Protein AF-A0A6J8EUT2-F1 (afdb_monomer_lite)

Sequence (342 aa):
MTTYFLLIVLISASALIVEDVFPPRLEECYSGQTDKNTTPYDVQTSCLESFLAEMYKNTSSTGLGKDAFDWLDSFGRKLHFRLRRQTRYRLRVRKEIRTLSETEFENFIDAVKALKSDTSVSPNKYDSFALMHQRGAGKSAHDGPNFVSWHRYFCVLFEEALREYNSRVTLPYWDSRADYLMDNQEDSILFTEIFSGNPKGVVYTGPFAYWSTPIQPSTLLRRELGIKGSLINPERLKAVFRKRYHWEILRPTAPDSDHANLESHHDNVHRWVGGNRGHMASIIFSPMDPVFWLHHCFVDYLWEKFRERQNKLGINSETDYPSTTILEHMPNRLMDNLRPQK

Structure (mmCIF, N/CA/C/O backbone):
data_AF-A0A6J8EUT2-F1
#
_entry.id   AF-A0A6J8EUT2-F1
#
loop_
_atom_site.group_PDB
_atom_site.id
_atom_site.type_symbol
_atom_site.label_atom_id
_atom_site.label_alt_id
_atom_site.label_comp_id
_atom_site.label_asym_id
_atom_site.label_entity_id
_atom_site.label_seq_id
_atom_site.pdbx_PDB_ins_code
_atom_site.Cartn_x
_atom_site.Cartn_y
_atom_site.Cartn_z
_atom_site.occupancy
_atom_site.B_iso_or_equiv
_atom_site.auth_seq_id
_atom_site.auth_comp_id
_atom_site.auth_asym_id
_atom_site.auth_atom_id
_atom_site.pdbx_PDB_model_num
ATOM 1 N N . MET A 1 1 ? 69.356 -20.000 22.022 1.00 35.75 1 MET A N 1
ATOM 2 C CA . MET A 1 1 ? 68.762 -18.652 21.910 1.00 35.75 1 MET A CA 1
ATOM 3 C C . MET A 1 1 ? 67.582 -18.758 20.969 1.00 35.75 1 MET A C 1
ATOM 5 O O . MET A 1 1 ? 67.788 -18.962 19.782 1.00 35.75 1 MET A O 1
ATOM 9 N N . THR A 1 2 ? 66.372 -18.715 21.513 1.00 31.48 2 THR A N 1
ATOM 10 C CA . THR A 1 2 ? 65.125 -18.800 20.748 1.00 31.48 2 THR A CA 1
ATOM 11 C C . THR A 1 2 ? 64.447 -17.449 20.900 1.00 31.48 2 THR A C 1
ATOM 13 O O . THR A 1 2 ? 63.961 -17.129 21.982 1.00 31.48 2 THR A O 1
ATOM 16 N N . THR A 1 3 ? 64.497 -16.627 19.856 1.00 33.84 3 THR A N 1
ATOM 17 C CA . THR A 1 3 ? 63.931 -15.275 19.864 1.00 33.84 3 THR A CA 1
ATOM 18 C C . THR A 1 3 ? 62.692 -15.272 18.978 1.00 33.84 3 THR A C 1
ATOM 20 O O . THR A 1 3 ? 62.772 -15.543 17.782 1.00 33.84 3 THR A O 1
ATOM 23 N N . TYR A 1 4 ? 61.540 -15.019 19.595 1.00 33.06 4 TYR A N 1
ATOM 24 C CA . TYR A 1 4 ? 60.240 -14.878 18.947 1.00 33.06 4 TYR A CA 1
ATOM 25 C C . TYR A 1 4 ? 60.205 -13.593 18.109 1.00 33.06 4 TYR A C 1
ATOM 27 O O . TYR A 1 4 ? 60.488 -12.520 18.636 1.00 33.06 4 TYR A O 1
ATOM 35 N N . PHE A 1 5 ? 59.797 -13.682 16.841 1.00 33.50 5 PHE A N 1
ATOM 36 C CA . PHE A 1 5 ? 59.344 -12.519 16.076 1.00 33.50 5 PHE A CA 1
ATOM 37 C C . PHE A 1 5 ? 57.815 -12.534 16.007 1.00 33.50 5 PHE A C 1
ATOM 39 O O . PHE A 1 5 ? 57.212 -13.393 15.364 1.00 33.50 5 PHE A O 1
ATOM 46 N N . LEU A 1 6 ? 57.199 -11.578 16.707 1.00 32.22 6 LEU A N 1
ATOM 47 C CA . LEU A 1 6 ? 55.796 -11.209 16.549 1.00 32.22 6 LEU A CA 1
ATOM 48 C C . LEU A 1 6 ? 55.585 -10.673 15.125 1.00 32.22 6 LEU A C 1
ATOM 50 O O . LEU A 1 6 ? 56.080 -9.601 14.780 1.00 32.22 6 LEU A O 1
ATOM 54 N N . LEU A 1 7 ? 54.809 -11.390 14.317 1.00 31.84 7 LEU A N 1
ATOM 55 C CA . LEU A 1 7 ? 54.208 -10.855 13.098 1.00 31.84 7 LEU A CA 1
ATOM 56 C C . LEU A 1 7 ? 52.969 -10.045 13.502 1.00 31.84 7 LEU A C 1
ATOM 58 O O . LEU A 1 7 ? 51.879 -10.586 13.679 1.00 31.84 7 LEU A O 1
ATOM 62 N N . ILE A 1 8 ? 53.151 -8.737 13.686 1.00 36.91 8 ILE A N 1
ATOM 63 C CA . ILE A 1 8 ? 52.042 -7.781 13.739 1.00 36.91 8 ILE A CA 1
ATOM 64 C C . ILE A 1 8 ? 51.540 -7.623 12.304 1.00 36.91 8 ILE A C 1
ATOM 66 O O . ILE A 1 8 ? 52.166 -6.962 11.478 1.00 36.91 8 ILE A O 1
ATOM 70 N N . VAL A 1 9 ? 50.409 -8.256 11.998 1.00 35.38 9 VAL A N 1
ATOM 71 C CA . VAL A 1 9 ? 49.640 -7.964 10.788 1.00 35.38 9 VAL A CA 1
ATOM 72 C C . VAL A 1 9 ? 48.993 -6.596 10.994 1.00 35.38 9 VAL A C 1
ATOM 74 O O . VAL A 1 9 ? 47.965 -6.474 11.657 1.00 35.38 9 VAL A O 1
ATOM 77 N N . LEU A 1 10 ? 49.611 -5.549 10.447 1.00 33.34 10 LEU A N 1
ATOM 78 C CA . LEU A 1 10 ? 48.937 -4.275 10.217 1.00 33.34 10 LEU A CA 1
ATOM 79 C C . LEU A 1 10 ? 47.908 -4.501 9.106 1.00 33.34 10 LEU A C 1
ATOM 81 O O . LEU A 1 10 ? 48.222 -4.419 7.922 1.00 33.34 10 LEU A O 1
ATOM 85 N N . ILE A 1 11 ? 46.673 -4.817 9.494 1.00 36.53 11 ILE A N 1
ATOM 86 C CA . ILE A 1 11 ? 45.524 -4.645 8.610 1.00 36.53 11 ILE A CA 1
ATOM 87 C C . ILE A 1 11 ? 45.361 -3.134 8.465 1.00 36.53 11 ILE A C 1
ATOM 89 O O . ILE A 1 11 ? 44.904 -2.458 9.387 1.00 36.53 11 ILE A O 1
ATOM 93 N N . SER A 1 12 ? 45.777 -2.593 7.325 1.00 36.28 12 SER A N 1
ATOM 94 C CA . SER A 1 12 ? 45.371 -1.265 6.894 1.00 36.28 12 SER A CA 1
ATOM 95 C C . SER A 1 12 ? 43.848 -1.269 6.760 1.00 36.28 12 SER A C 1
ATOM 97 O O . SER A 1 12 ? 43.286 -1.717 5.763 1.00 36.28 12 SER A O 1
ATOM 99 N N . ALA A 1 13 ? 43.160 -0.802 7.801 1.00 37.72 13 ALA A N 1
ATOM 100 C CA . ALA A 1 13 ? 41.764 -0.419 7.708 1.00 37.72 13 ALA A CA 1
ATOM 101 C C . ALA A 1 13 ? 41.701 0.854 6.857 1.00 37.72 13 ALA A C 1
ATOM 103 O O . ALA A 1 13 ? 41.698 1.971 7.368 1.00 37.72 13 ALA A O 1
ATOM 104 N N . SER A 1 14 ? 41.717 0.688 5.539 1.00 39.00 14 SER A N 1
ATOM 105 C CA . SER A 1 14 ? 41.354 1.757 4.621 1.00 39.00 14 SER A CA 1
ATOM 106 C C . SER A 1 14 ? 39.845 1.947 4.736 1.00 39.00 14 SER A C 1
ATOM 108 O O . SER A 1 14 ? 39.066 1.233 4.109 1.00 39.00 14 SER A O 1
ATOM 110 N N . ALA A 1 15 ? 39.423 2.872 5.598 1.00 35.31 15 ALA A N 1
ATOM 111 C CA . ALA A 1 15 ? 38.068 3.390 5.551 1.00 35.31 15 ALA A CA 1
ATOM 112 C C . ALA A 1 15 ? 37.901 4.105 4.204 1.00 35.31 15 ALA A C 1
ATOM 114 O O . ALA A 1 15 ? 38.640 5.039 3.895 1.00 35.31 15 ALA A O 1
ATOM 115 N N . LEU A 1 16 ? 36.954 3.643 3.390 1.00 34.16 16 LEU A N 1
ATOM 116 C CA . LEU A 1 16 ? 36.476 4.399 2.241 1.00 34.16 16 LEU A CA 1
ATOM 117 C C . LEU A 1 16 ? 35.689 5.587 2.813 1.00 34.16 16 LEU A C 1
ATOM 119 O O . LEU A 1 16 ? 34.519 5.452 3.164 1.00 34.16 16 LEU A O 1
ATOM 123 N N . ILE A 1 17 ? 36.368 6.717 3.011 1.00 36.09 17 ILE A N 1
ATOM 124 C CA . ILE A 1 17 ? 35.718 7.991 3.315 1.00 36.09 17 ILE A CA 1
ATOM 125 C C . ILE A 1 17 ? 35.170 8.486 1.981 1.00 36.09 17 ILE A C 1
ATOM 127 O O . ILE A 1 17 ? 35.914 8.988 1.143 1.00 36.09 17 ILE A O 1
ATOM 131 N N . VAL A 1 18 ? 33.883 8.255 1.750 1.00 35.41 18 VAL A N 1
ATOM 132 C CA . VAL A 1 18 ? 33.151 8.965 0.703 1.00 35.41 18 VAL A CA 1
ATOM 133 C C . VAL A 1 18 ? 32.792 10.319 1.306 1.00 35.41 18 VAL A C 1
ATOM 135 O O . VAL A 1 18 ? 32.214 10.356 2.392 1.00 35.41 18 VAL A O 1
ATOM 138 N N . GLU A 1 19 ? 33.178 11.418 0.654 1.00 34.94 19 GLU A N 1
ATOM 139 C CA . GLU A 1 19 ? 32.626 12.735 0.977 1.00 34.94 19 GLU A CA 1
ATOM 140 C C . GLU A 1 19 ? 31.121 12.666 0.732 1.00 34.94 19 GLU A C 1
ATOM 142 O O . GLU A 1 19 ? 30.666 12.588 -0.410 1.00 34.94 19 GLU A O 1
ATOM 147 N N . ASP A 1 20 ? 30.349 12.621 1.814 1.00 43.78 20 ASP A N 1
ATOM 148 C CA . ASP A 1 20 ? 28.914 12.809 1.713 1.00 43.78 20 ASP A CA 1
ATOM 149 C C . ASP A 1 20 ? 28.694 14.286 1.388 1.00 43.78 20 ASP A C 1
ATOM 151 O O . ASP A 1 20 ? 29.181 15.172 2.099 1.00 43.78 20 ASP A O 1
ATOM 155 N N . VAL A 1 21 ? 28.036 14.558 0.264 1.00 50.12 21 VAL A N 1
ATOM 156 C CA . VAL A 1 21 ? 27.807 15.933 -0.178 1.00 50.12 21 VAL A CA 1
ATOM 157 C C . VAL A 1 21 ? 26.867 16.571 0.833 1.00 50.12 21 VAL A C 1
ATOM 159 O O . VAL A 1 21 ? 25.714 16.149 0.974 1.00 50.12 21 VAL A O 1
ATOM 162 N N . PHE A 1 22 ? 27.367 17.576 1.556 1.00 47.59 22 PHE A N 1
ATOM 163 C CA . PHE A 1 22 ? 26.536 18.341 2.473 1.00 47.59 22 PHE A CA 1
ATOM 164 C C . PHE A 1 22 ? 25.312 18.854 1.708 1.00 47.59 22 PHE A C 1
ATOM 166 O O . PHE A 1 22 ? 25.450 19.340 0.585 1.00 47.59 22 PHE A O 1
ATOM 173 N N . PRO A 1 23 ? 24.097 18.759 2.278 1.00 64.44 23 PRO A N 1
ATOM 174 C CA . PRO A 1 23 ? 22.931 19.356 1.652 1.00 64.44 23 PRO A CA 1
ATOM 175 C C . PRO A 1 23 ? 23.250 20.818 1.300 1.00 64.44 23 PRO A C 1
ATOM 177 O O . PRO A 1 23 ? 23.726 21.529 2.187 1.00 64.44 23 PRO A O 1
ATOM 180 N N . PRO A 1 24 ? 22.979 21.295 0.069 1.00 69.38 24 PRO A N 1
ATOM 181 C CA . PRO A 1 24 ? 23.487 22.587 -0.408 1.00 69.38 24 PRO A CA 1
ATOM 182 C C . PRO A 1 24 ? 23.189 23.775 0.518 1.00 69.38 24 PRO A C 1
ATOM 184 O O . PRO A 1 24 ? 23.969 24.710 0.609 1.00 69.38 24 PRO A O 1
ATOM 187 N N . ARG A 1 25 ? 22.083 23.721 1.274 1.00 62.59 25 ARG A N 1
ATOM 188 C CA . ARG A 1 25 ? 21.734 24.731 2.289 1.00 62.59 25 ARG A CA 1
ATOM 189 C C . ARG A 1 25 ? 22.519 24.634 3.596 1.00 62.59 25 ARG A C 1
ATOM 191 O O . ARG A 1 25 ? 22.756 25.653 4.235 1.00 62.59 25 ARG A O 1
ATOM 198 N N . LEU A 1 26 ? 22.866 23.424 4.033 1.00 63.81 26 LEU A N 1
ATOM 199 C CA . LEU A 1 26 ? 23.771 23.239 5.169 1.00 63.81 26 LEU A CA 1
ATOM 200 C C . LEU A 1 26 ? 25.157 23.738 4.778 1.00 63.81 26 LEU A C 1
ATOM 202 O O . LEU A 1 26 ? 25.751 24.486 5.542 1.00 63.81 26 LEU A O 1
ATOM 206 N N . GLU A 1 27 ? 25.615 23.397 3.574 1.00 71.81 27 GLU A N 1
ATOM 207 C CA . GLU A 1 27 ? 26.861 23.910 3.007 1.00 71.81 27 GLU A CA 1
ATOM 208 C C . GLU A 1 27 ? 26.858 25.447 2.938 1.00 71.81 27 GLU A C 1
ATOM 210 O O . GLU A 1 27 ? 27.771 26.089 3.455 1.00 71.81 27 GLU A O 1
ATOM 215 N N . GLU A 1 28 ? 25.778 26.050 2.430 1.00 71.19 28 GLU A N 1
ATOM 216 C CA . GLU A 1 28 ? 25.591 27.505 2.397 1.00 71.19 28 GLU A CA 1
ATOM 217 C C . GLU A 1 28 ? 25.607 28.123 3.810 1.00 71.19 28 GLU A C 1
ATOM 219 O O . GLU A 1 28 ? 26.316 29.101 4.043 1.00 71.19 28 GLU A O 1
ATOM 224 N N . CYS A 1 29 ? 24.922 27.524 4.792 1.00 68.56 29 CYS A N 1
ATOM 225 C CA . CYS A 1 29 ? 24.920 27.998 6.183 1.00 68.56 29 CYS A CA 1
ATOM 226 C C . CYS A 1 29 ? 26.305 27.910 6.838 1.00 68.56 29 CYS A C 1
ATOM 228 O O . CYS A 1 29 ? 26.768 28.880 7.441 1.00 68.56 29 CYS A O 1
ATOM 230 N N . TYR A 1 30 ? 26.982 26.767 6.686 1.00 68.25 30 TYR A N 1
ATOM 231 C CA . TYR A 1 30 ? 28.335 26.561 7.199 1.00 68.25 30 TYR A CA 1
ATOM 232 C C . TYR A 1 30 ? 29.323 27.542 6.566 1.00 68.25 30 TYR A C 1
ATOM 234 O O . TYR A 1 30 ? 30.183 28.066 7.267 1.00 68.25 30 TYR A O 1
ATOM 242 N N . SER A 1 31 ? 29.167 27.840 5.273 1.00 68.38 31 SER A N 1
ATOM 243 C CA . SER A 1 31 ? 29.999 28.817 4.563 1.00 68.38 31 SER A CA 1
ATOM 244 C C . SER A 1 31 ? 29.695 30.275 4.943 1.00 68.38 31 SER A C 1
ATOM 246 O O . SER A 1 31 ? 30.578 31.127 4.879 1.00 68.38 31 SER A O 1
ATOM 248 N N . GLY A 1 32 ? 28.459 30.568 5.363 1.00 63.59 32 GLY A N 1
ATOM 249 C CA . GLY A 1 32 ? 27.994 31.918 5.683 1.00 63.59 32 GLY A CA 1
ATOM 250 C C . GLY A 1 32 ? 28.215 32.358 7.134 1.00 63.59 32 GLY A C 1
ATOM 251 O O . GLY A 1 32 ? 28.262 33.560 7.387 1.00 63.59 32 GLY A O 1
ATOM 252 N N . GLN A 1 33 ? 28.354 31.426 8.088 1.00 58.88 33 GLN A N 1
ATOM 253 C CA . GLN A 1 33 ? 28.487 31.739 9.525 1.00 58.88 33 GLN A CA 1
ATOM 254 C C . GLN A 1 33 ? 29.924 31.686 10.073 1.00 58.88 33 GLN A C 1
ATOM 256 O O . GLN A 1 33 ? 30.134 31.832 11.277 1.00 58.88 33 GLN A O 1
ATOM 261 N N . THR A 1 34 ? 30.939 31.524 9.222 1.00 55.81 34 THR A N 1
ATOM 262 C CA . THR A 1 34 ? 32.343 31.639 9.643 1.00 55.81 34 THR A CA 1
ATOM 263 C C . THR A 1 34 ? 32.770 33.106 9.760 1.00 55.81 34 THR A C 1
ATOM 265 O O . THR A 1 34 ? 33.448 33.636 8.880 1.00 55.81 34 THR A O 1
ATOM 268 N N . ASP A 1 35 ? 32.393 33.774 10.853 1.00 59.50 35 ASP A N 1
ATOM 269 C CA . ASP A 1 35 ? 33.051 35.007 11.306 1.00 59.50 35 ASP A CA 1
ATOM 270 C C . ASP A 1 35 ? 34.000 34.732 12.492 1.00 59.50 35 ASP A C 1
ATOM 272 O O . ASP A 1 35 ? 33.967 33.667 13.110 1.00 59.50 35 ASP A O 1
ATOM 276 N N . LYS A 1 36 ? 34.896 35.679 12.809 1.00 54.22 36 LYS A N 1
ATOM 277 C CA . LYS A 1 36 ? 35.956 35.497 13.824 1.00 54.22 36 LYS A CA 1
ATOM 278 C C . LYS A 1 36 ? 35.451 35.350 15.271 1.00 54.22 36 LYS A C 1
ATOM 280 O O . LYS A 1 36 ? 36.271 35.060 16.139 1.00 54.22 36 LYS A O 1
ATOM 285 N N . ASN A 1 37 ? 34.159 35.553 15.537 1.00 60.16 37 ASN A N 1
ATOM 286 C CA . ASN A 1 37 ? 33.579 35.538 16.881 1.00 60.16 37 ASN A CA 1
ATOM 287 C C . ASN A 1 37 ? 32.634 34.353 17.130 1.00 60.16 37 ASN A C 1
ATOM 289 O O . ASN A 1 37 ? 32.096 34.241 18.231 1.00 60.16 37 ASN A O 1
ATOM 293 N N . THR A 1 38 ? 32.453 33.464 16.154 1.00 60.94 38 THR A N 1
ATOM 294 C CA . THR A 1 38 ? 31.529 32.330 16.259 1.00 60.94 38 THR A CA 1
ATOM 295 C C . THR A 1 38 ? 32.322 31.035 16.444 1.00 60.94 38 THR A C 1
ATOM 297 O O . THR A 1 38 ? 33.210 30.725 15.648 1.00 60.94 38 THR A O 1
ATOM 300 N N . THR A 1 39 ? 32.067 30.272 17.514 1.00 66.38 39 THR A N 1
ATOM 301 C CA . THR A 1 39 ? 32.805 29.017 17.727 1.00 66.38 39 THR A CA 1
ATOM 302 C C . THR A 1 39 ? 32.285 27.917 16.794 1.00 66.38 39 THR A C 1
ATOM 304 O O . THR A 1 39 ? 31.116 27.942 16.405 1.00 66.38 39 THR A O 1
ATOM 307 N N . PRO A 1 40 ? 33.095 26.892 16.460 1.00 58.41 40 PRO A N 1
ATOM 308 C CA . PRO A 1 40 ? 32.620 25.743 15.684 1.00 58.41 40 PRO A CA 1
ATOM 309 C C . PRO A 1 40 ? 31.382 25.062 16.288 1.00 58.41 40 PRO A C 1
ATOM 311 O O . PRO A 1 40 ? 30.536 24.566 15.550 1.00 58.41 40 PRO A O 1
ATOM 314 N N . TYR A 1 41 ? 31.250 25.078 17.620 1.00 58.25 41 TYR A N 1
ATOM 315 C CA . TYR A 1 41 ? 30.075 24.560 18.320 1.00 58.25 41 TYR A CA 1
ATOM 316 C C . TYR A 1 41 ? 28.829 25.423 18.072 1.00 58.25 41 TYR A C 1
ATOM 318 O O . TYR A 1 41 ? 27.750 24.876 17.841 1.00 58.25 41 TYR A O 1
ATOM 326 N N . ASP A 1 42 ? 28.973 26.750 18.058 1.00 61.47 42 ASP A N 1
ATOM 327 C CA . ASP A 1 42 ? 27.870 27.684 17.802 1.00 61.47 42 ASP A CA 1
ATOM 328 C C . ASP A 1 42 ? 27.394 27.599 16.349 1.00 61.47 42 ASP A C 1
ATOM 330 O O . ASP A 1 42 ? 26.191 27.537 16.110 1.00 61.47 42 ASP A O 1
ATOM 334 N N . VAL A 1 43 ? 28.317 27.497 15.383 1.00 60.97 43 VAL A N 1
ATOM 335 C CA . VAL A 1 43 ? 27.980 27.285 13.962 1.00 60.97 43 VAL A CA 1
ATOM 336 C C . VAL A 1 43 ? 27.290 25.935 13.771 1.00 60.97 43 VAL A C 1
ATOM 338 O O . VAL A 1 43 ? 26.262 25.849 13.098 1.00 60.97 43 VAL A O 1
ATOM 341 N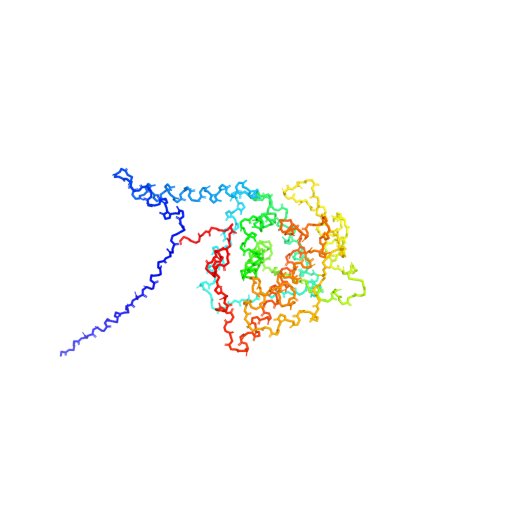 N . GLN A 1 44 ? 27.819 24.869 14.383 1.00 61.03 44 GLN A N 1
ATOM 342 C CA . GLN A 1 44 ? 27.233 23.535 14.277 1.00 61.03 44 GLN A CA 1
ATOM 343 C C . GLN A 1 44 ? 25.839 23.482 14.898 1.00 61.03 44 GLN A C 1
ATOM 345 O O . GLN A 1 44 ? 24.940 22.915 14.288 1.00 61.03 44 GLN A O 1
ATOM 350 N N . THR A 1 45 ? 25.646 24.099 16.061 1.00 58.78 45 THR A N 1
ATOM 351 C CA . THR A 1 45 ? 24.349 24.152 16.740 1.00 58.78 45 THR A CA 1
ATOM 352 C C . THR A 1 45 ? 23.372 25.027 15.956 1.00 58.78 45 THR A C 1
ATOM 354 O O . THR A 1 45 ? 22.316 24.546 15.583 1.00 58.78 45 THR A O 1
ATOM 357 N N . SER A 1 46 ? 23.747 26.249 15.573 1.00 63.41 46 SER A N 1
ATOM 358 C CA . SER A 1 46 ? 22.910 27.193 14.813 1.00 63.41 46 SER A CA 1
ATOM 359 C C . SER A 1 46 ? 22.484 26.656 13.441 1.00 63.41 46 SER A C 1
ATOM 361 O O . SER A 1 46 ? 21.291 26.658 13.122 1.00 63.41 46 SER A O 1
ATOM 363 N N . CYS A 1 47 ? 23.422 26.148 12.632 1.00 65.56 47 CYS A N 1
ATOM 364 C CA . CYS A 1 47 ? 23.116 25.642 11.292 1.00 65.56 47 CYS A CA 1
ATOM 365 C C . CYS A 1 47 ? 22.351 24.319 11.337 1.00 65.56 47 CYS A C 1
ATOM 367 O O . CYS A 1 47 ? 21.395 24.140 10.580 1.00 65.56 47 CYS A O 1
ATOM 369 N N . LEU A 1 48 ? 22.715 23.406 12.245 1.00 57.78 48 LEU A N 1
ATOM 370 C CA . LEU A 1 48 ? 22.011 22.136 12.384 1.00 57.78 48 LEU A CA 1
ATOM 371 C C . LEU A 1 48 ? 20.632 22.334 13.015 1.00 57.78 48 LEU A C 1
ATOM 373 O O . LEU A 1 48 ? 19.672 21.759 12.521 1.00 57.78 48 LEU A O 1
ATOM 377 N N . GLU A 1 49 ? 20.492 23.157 14.054 1.00 56.97 49 GLU A N 1
ATOM 378 C CA . GLU A 1 49 ? 19.193 23.474 14.653 1.00 56.97 49 GLU A CA 1
ATOM 379 C C . GLU A 1 49 ? 18.309 24.255 13.691 1.00 56.97 49 GLU A C 1
ATOM 381 O O . GLU A 1 49 ? 17.125 23.963 13.644 1.00 56.97 49 GLU A O 1
ATOM 386 N N . SER A 1 50 ? 18.838 25.170 12.873 1.00 53.75 50 SER A N 1
ATOM 387 C CA . SER A 1 50 ? 18.048 25.882 11.857 1.00 53.75 50 SER A CA 1
ATOM 388 C C . SER A 1 50 ? 17.595 24.958 10.727 1.00 53.75 50 SER A C 1
ATOM 390 O O . SER A 1 50 ? 16.428 24.995 10.341 1.00 53.75 50 SER A O 1
ATOM 392 N N . PHE A 1 51 ? 18.475 24.077 10.241 1.00 57.56 51 PHE A N 1
ATOM 393 C CA . PHE A 1 51 ? 18.129 23.054 9.251 1.00 57.56 51 PHE A CA 1
ATOM 394 C C . PHE A 1 51 ? 17.104 22.057 9.806 1.00 57.56 51 PHE A C 1
ATOM 396 O O . PHE A 1 51 ? 16.076 21.784 9.182 1.00 57.56 51 PHE A O 1
ATOM 403 N N . LEU A 1 52 ? 17.340 21.557 11.022 1.00 50.31 52 LEU A N 1
ATOM 404 C CA . LEU A 1 52 ? 16.419 20.669 11.718 1.00 50.31 52 LEU A CA 1
ATOM 405 C C . LEU A 1 52 ? 15.108 21.379 12.048 1.00 50.31 52 LEU A C 1
ATOM 407 O O . LEU A 1 52 ? 14.077 20.736 11.929 1.00 50.31 52 LEU A O 1
ATOM 411 N N . ALA A 1 53 ? 15.118 22.666 12.404 1.00 47.25 53 ALA A N 1
ATOM 412 C CA . ALA A 1 53 ? 13.938 23.487 12.669 1.00 47.25 53 ALA A CA 1
ATOM 413 C C . ALA A 1 53 ? 13.174 23.843 11.394 1.00 47.25 53 ALA A C 1
ATOM 415 O O . ALA A 1 53 ? 11.969 24.028 11.470 1.00 47.25 53 ALA A O 1
ATOM 416 N N . GLU A 1 54 ? 13.811 23.914 10.226 1.00 47.28 54 GLU A N 1
ATOM 417 C CA . GLU A 1 54 ? 13.127 24.059 8.938 1.00 47.28 54 GLU A CA 1
ATOM 418 C C . GLU A 1 54 ? 12.479 22.732 8.514 1.00 47.28 54 GLU A C 1
ATOM 420 O O . GLU A 1 54 ? 11.307 22.698 8.132 1.00 47.28 54 GLU A O 1
ATOM 425 N N . MET A 1 55 ? 13.179 21.611 8.715 1.00 45.69 55 MET A N 1
ATOM 426 C CA . MET A 1 55 ? 12.576 20.280 8.627 1.00 45.69 55 MET A CA 1
ATOM 427 C C . MET A 1 55 ? 11.430 20.101 9.636 1.00 45.69 55 MET A C 1
ATOM 429 O O . MET A 1 55 ? 10.389 19.544 9.293 1.00 45.69 55 MET A O 1
ATOM 433 N N . TYR A 1 56 ? 11.568 20.645 10.848 1.00 43.72 56 TYR A N 1
ATOM 434 C CA . TYR A 1 56 ? 10.527 20.668 11.877 1.00 43.72 56 TYR A CA 1
ATOM 435 C C . TYR A 1 56 ? 9.387 21.639 11.539 1.00 43.72 56 TYR A C 1
ATOM 437 O O . TYR A 1 56 ? 8.227 21.339 11.798 1.00 43.72 56 TYR A O 1
ATOM 445 N N . LYS A 1 57 ? 9.654 22.778 10.899 1.00 44.66 57 LYS A N 1
ATOM 446 C CA . LYS A 1 57 ? 8.620 23.686 10.373 1.00 44.66 57 LYS A CA 1
ATOM 447 C C . LYS A 1 57 ? 7.848 23.046 9.217 1.00 44.66 57 LYS A C 1
ATOM 449 O O . LYS A 1 57 ? 6.686 23.378 8.999 1.00 44.66 57 LYS A O 1
ATOM 454 N N . ASN A 1 58 ? 8.434 22.061 8.536 1.00 46.78 58 ASN A N 1
ATOM 455 C CA . ASN A 1 58 ? 7.689 21.168 7.652 1.00 46.78 58 ASN A CA 1
ATOM 456 C C . ASN A 1 58 ? 6.853 20.115 8.412 1.00 46.78 58 ASN A C 1
ATOM 458 O O . ASN A 1 58 ? 5.865 19.646 7.848 1.00 46.78 58 ASN A O 1
ATOM 462 N N . THR A 1 59 ? 7.134 19.805 9.687 1.00 42.72 59 THR A N 1
ATOM 463 C CA . THR A 1 59 ? 6.273 18.940 10.534 1.00 42.72 59 THR A CA 1
ATOM 464 C C . THR A 1 59 ? 5.038 19.661 11.084 1.00 42.72 59 THR A C 1
ATOM 466 O O . THR A 1 59 ? 3.957 19.081 11.087 1.00 42.72 59 THR A O 1
ATOM 469 N N . SER A 1 60 ? 5.110 20.964 11.403 1.00 45.44 60 SER A N 1
ATOM 470 C CA . SER A 1 60 ? 3.902 21.768 11.702 1.00 45.44 60 SER A CA 1
ATOM 471 C C . SER A 1 60 ? 2.958 21.887 10.499 1.00 45.44 60 SER A C 1
ATOM 473 O O . SER A 1 60 ? 1.804 22.284 10.632 1.00 45.44 60 SER A O 1
ATOM 475 N N . SER A 1 61 ? 3.444 21.506 9.319 1.00 49.94 61 SER A N 1
ATOM 476 C CA . SER A 1 61 ? 2.700 21.479 8.077 1.00 49.94 61 SER A CA 1
ATOM 477 C C . SER A 1 61 ? 1.961 20.137 7.868 1.00 49.94 61 SER A C 1
ATOM 479 O O . SER A 1 61 ? 0.859 20.142 7.333 1.00 49.94 61 SER A O 1
ATOM 481 N N . THR A 1 62 ? 2.477 18.992 8.335 1.00 56.62 62 THR A N 1
ATOM 482 C CA . THR A 1 62 ? 1.833 17.669 8.149 1.00 56.62 62 THR A CA 1
ATOM 483 C C . THR A 1 62 ? 0.680 17.394 9.116 1.00 56.62 62 THR A C 1
ATOM 485 O O . THR A 1 62 ? -0.085 16.463 8.888 1.00 56.62 62 THR A O 1
ATOM 488 N N . GLY A 1 63 ? 0.540 18.183 10.186 1.00 67.25 63 GLY A N 1
ATOM 489 C CA . GLY A 1 63 ? -0.415 17.905 11.266 1.00 67.25 63 GLY A CA 1
ATOM 490 C C . GLY A 1 63 ? 0.014 16.750 12.180 1.00 67.25 63 GLY A C 1
ATOM 491 O O . GLY A 1 63 ? -0.785 16.290 12.991 1.00 67.25 63 GLY A O 1
ATOM 492 N N . LEU A 1 64 ? 1.261 16.280 12.051 1.00 77.25 64 LEU A N 1
ATOM 493 C CA . LEU A 1 64 ? 1.834 15.207 12.861 1.00 77.25 64 LEU A CA 1
ATOM 494 C C . LEU A 1 64 ? 2.403 15.771 14.173 1.00 77.25 64 LEU A C 1
ATOM 496 O O . LEU A 1 64 ? 3.184 16.724 14.155 1.00 77.25 64 LEU A O 1
ATOM 500 N N . GLY A 1 65 ? 2.046 15.171 15.310 1.00 79.06 65 GLY A N 1
ATOM 501 C CA . GLY A 1 65 ? 2.632 15.517 16.604 1.00 79.06 65 GLY A CA 1
ATOM 502 C C . GLY A 1 65 ? 4.106 15.105 16.722 1.00 79.06 65 GLY A C 1
ATOM 503 O O . GLY A 1 65 ? 4.582 14.193 16.043 1.00 79.06 65 GLY A O 1
ATOM 504 N N . LYS A 1 66 ? 4.855 15.772 17.611 1.00 81.44 66 LYS A N 1
ATOM 505 C CA . LYS A 1 66 ? 6.265 15.434 17.902 1.00 81.44 66 LYS A CA 1
ATOM 506 C C . LYS A 1 66 ? 6.420 14.000 18.419 1.00 81.44 66 LYS A C 1
ATOM 508 O O . LYS A 1 66 ? 7.341 13.292 18.034 1.00 81.44 66 LYS A O 1
ATOM 513 N N . ASP A 1 67 ? 5.522 13.603 19.302 1.00 84.12 67 ASP A N 1
ATOM 514 C CA . ASP A 1 67 ? 5.366 12.256 19.842 1.00 84.12 67 ASP A CA 1
ATOM 515 C C . ASP A 1 67 ? 5.161 11.203 18.743 1.00 84.12 67 ASP A C 1
ATOM 517 O O . ASP A 1 67 ? 5.847 10.180 18.733 1.00 84.12 67 ASP A O 1
ATOM 521 N N . ALA A 1 68 ? 4.280 11.482 17.781 1.00 86.19 68 ALA A N 1
ATOM 522 C CA . ALA A 1 68 ? 4.059 10.619 16.626 1.00 86.19 68 ALA A CA 1
ATOM 523 C C . ALA A 1 68 ? 5.314 10.506 15.761 1.00 86.19 68 ALA A C 1
ATOM 525 O O . ALA A 1 68 ? 5.715 9.400 15.397 1.00 86.19 68 ALA A O 1
ATOM 526 N N . PHE A 1 69 ? 5.972 11.633 15.483 1.00 82.69 69 PHE A N 1
ATOM 527 C CA . PHE A 1 69 ? 7.227 11.651 14.741 1.00 82.69 69 PHE A CA 1
ATOM 528 C C . PHE A 1 69 ? 8.317 10.819 15.436 1.00 82.69 69 PHE A C 1
ATOM 530 O O . PHE A 1 69 ? 8.926 9.956 14.808 1.00 82.69 69 PHE A O 1
ATOM 537 N N . ASP A 1 70 ? 8.540 11.028 16.736 1.00 84.00 70 ASP A N 1
ATOM 538 C CA . ASP A 1 70 ? 9.568 10.315 17.504 1.00 84.00 70 ASP A CA 1
ATOM 539 C C . ASP A 1 70 ? 9.292 8.800 17.572 1.00 84.00 70 ASP A C 1
ATOM 541 O O . ASP A 1 70 ? 10.226 7.989 17.507 1.00 84.00 70 ASP A O 1
ATOM 545 N N . TRP A 1 71 ? 8.017 8.407 17.674 1.00 88.94 71 TRP A N 1
ATOM 546 C CA . TRP A 1 71 ? 7.586 7.008 17.630 1.00 88.94 71 TRP A CA 1
ATOM 547 C C . TRP A 1 71 ? 7.853 6.373 16.258 1.00 88.94 71 TRP A C 1
ATOM 549 O O . TRP A 1 71 ? 8.491 5.317 16.200 1.00 88.94 71 TRP A O 1
ATOM 559 N N . LEU A 1 72 ? 7.464 7.035 15.164 1.00 84.44 72 LEU A N 1
ATOM 560 C CA . LEU A 1 72 ? 7.711 6.577 13.791 1.00 84.44 72 LEU A CA 1
ATOM 561 C C . LEU A 1 72 ? 9.213 6.438 13.496 1.00 84.44 72 LEU A C 1
ATOM 563 O O . LEU A 1 72 ? 9.676 5.403 13.008 1.00 84.44 72 LEU A O 1
ATOM 567 N N . ASP A 1 73 ? 9.997 7.443 13.883 1.00 78.50 73 ASP A N 1
ATOM 568 C CA . ASP A 1 73 ? 11.456 7.475 13.746 1.00 78.50 73 ASP A CA 1
ATOM 569 C C . ASP A 1 73 ? 12.142 6.352 14.555 1.00 78.50 73 ASP A C 1
ATOM 571 O O . ASP A 1 73 ? 13.213 5.848 14.193 1.00 78.50 73 ASP A O 1
ATOM 575 N N . SER A 1 74 ? 11.502 5.873 15.630 1.00 82.62 74 SER A N 1
ATOM 576 C CA . SER A 1 74 ? 12.005 4.744 16.421 1.00 82.62 74 SER A CA 1
ATOM 577 C C . SER A 1 74 ? 12.052 3.427 15.639 1.00 82.62 74 SER A C 1
ATOM 579 O O . SER A 1 74 ? 12.965 2.623 15.863 1.00 82.62 74 SER A O 1
ATOM 581 N N . PHE A 1 75 ? 11.128 3.202 14.699 1.00 78.62 75 PHE A N 1
ATOM 582 C CA . PHE A 1 75 ? 11.104 1.979 13.897 1.00 78.62 75 PHE A CA 1
ATOM 583 C C . PHE A 1 75 ? 12.261 1.925 12.908 1.00 78.62 75 PHE A C 1
ATOM 585 O O . PHE A 1 75 ? 12.889 0.874 12.784 1.00 78.62 75 PHE A O 1
ATOM 592 N N . GLY A 1 76 ? 12.606 3.052 12.275 1.00 68.62 76 GLY A N 1
ATOM 593 C CA . GLY A 1 76 ? 13.752 3.123 11.367 1.00 68.62 76 GLY A CA 1
ATOM 594 C C . GLY A 1 76 ? 15.055 2.721 12.060 1.00 68.62 76 GLY A C 1
ATOM 595 O O . GLY A 1 76 ? 15.794 1.866 11.564 1.00 68.62 76 GLY A O 1
ATOM 596 N N . ARG A 1 77 ? 15.282 3.230 13.282 1.00 66.56 77 ARG A N 1
ATOM 597 C CA . ARG A 1 77 ? 16.418 2.816 14.125 1.00 66.56 77 ARG A CA 1
ATOM 598 C C . ARG A 1 77 ? 16.390 1.319 14.424 1.00 66.56 77 ARG A C 1
ATOM 600 O O . ARG A 1 77 ? 17.383 0.628 14.194 1.00 66.56 77 ARG A O 1
ATOM 607 N N . LYS A 1 78 ? 15.261 0.805 14.927 1.00 69.44 78 LYS A N 1
ATOM 608 C CA . LYS A 1 78 ? 15.102 -0.619 15.279 1.00 69.44 78 LYS A CA 1
ATOM 609 C C . LYS A 1 78 ? 15.353 -1.524 14.069 1.00 69.44 78 LYS A C 1
ATOM 611 O O . LYS A 1 78 ? 16.036 -2.540 14.209 1.00 69.44 78 LYS A O 1
ATOM 616 N N . LEU A 1 79 ? 14.853 -1.153 12.889 1.00 69.25 79 LEU A N 1
ATOM 617 C CA . LEU A 1 79 ? 15.028 -1.926 11.663 1.00 69.25 79 LEU A CA 1
ATOM 618 C C . LEU A 1 79 ? 16.492 -1.954 11.216 1.00 69.25 79 LEU A C 1
ATOM 620 O O . LEU A 1 79 ? 17.011 -3.029 10.920 1.00 69.25 79 LEU A O 1
ATOM 624 N N . HIS A 1 80 ? 17.177 -0.809 11.236 1.00 66.12 80 HIS A N 1
ATOM 625 C CA . HIS A 1 80 ? 18.600 -0.729 10.909 1.00 66.12 80 HIS A CA 1
ATOM 626 C C . HIS A 1 80 ? 19.448 -1.613 11.841 1.00 66.12 80 HIS A C 1
ATOM 628 O O . HIS A 1 80 ? 20.270 -2.408 11.380 1.00 66.12 80 HIS A O 1
ATOM 634 N N . PHE A 1 81 ? 19.201 -1.550 13.155 1.00 61.34 81 PHE A N 1
ATOM 635 C CA . PHE A 1 81 ? 19.883 -2.414 14.124 1.00 61.34 81 PHE A CA 1
ATOM 636 C C . PHE A 1 81 ? 19.570 -3.894 13.925 1.00 61.34 81 PHE A C 1
ATOM 638 O O . PHE A 1 81 ? 20.470 -4.724 14.072 1.00 61.34 81 PHE A O 1
ATOM 645 N N . ARG A 1 82 ? 18.320 -4.230 13.580 1.00 65.06 82 ARG A N 1
ATOM 646 C CA . ARG A 1 82 ? 17.928 -5.603 13.265 1.00 65.06 82 ARG A CA 1
ATOM 647 C C . ARG A 1 82 ? 18.764 -6.128 12.101 1.00 65.06 82 ARG A C 1
ATOM 649 O O . ARG A 1 82 ? 19.474 -7.109 12.292 1.00 65.06 82 ARG A O 1
ATOM 656 N N . LEU A 1 83 ? 18.765 -5.420 10.967 1.00 63.94 83 LEU A N 1
ATOM 657 C CA . LEU A 1 83 ? 19.466 -5.817 9.740 1.00 63.94 83 LEU A CA 1
ATOM 658 C C . LEU A 1 83 ? 20.975 -6.045 9.942 1.00 63.94 83 LEU A C 1
ATOM 660 O O . LEU A 1 83 ? 21.525 -6.955 9.329 1.00 63.94 83 LEU A O 1
ATOM 664 N N . ARG A 1 84 ? 21.639 -5.294 10.834 1.00 60.41 84 ARG A N 1
ATOM 665 C CA . ARG A 1 84 ? 23.087 -5.438 11.093 1.00 60.41 84 ARG A CA 1
ATOM 666 C C . ARG A 1 84 ? 23.485 -6.605 12.006 1.00 60.41 84 ARG A C 1
ATOM 668 O O . ARG A 1 84 ? 24.661 -6.956 12.016 1.00 60.41 84 ARG A O 1
ATOM 675 N N . ARG A 1 85 ? 22.581 -7.171 12.821 1.00 57.41 85 ARG A N 1
ATOM 676 C CA . ARG A 1 85 ? 22.971 -8.046 13.955 1.00 57.41 85 ARG A CA 1
ATOM 677 C C . ARG A 1 85 ? 22.622 -9.535 13.837 1.00 57.41 85 ARG A C 1
ATOM 679 O O . ARG A 1 85 ? 23.017 -10.268 14.740 1.00 57.41 85 ARG A O 1
ATOM 686 N N . GLN A 1 86 ? 21.907 -10.025 12.815 1.00 55.66 86 GLN A N 1
ATOM 687 C CA . GLN A 1 86 ? 21.419 -11.421 12.838 1.00 55.66 86 GLN A CA 1
ATOM 688 C C . GLN A 1 86 ? 21.581 -12.236 11.547 1.00 55.66 86 GLN A C 1
ATOM 690 O O . GLN A 1 86 ? 21.300 -11.774 10.447 1.00 55.66 86 GLN A O 1
ATOM 695 N N . THR A 1 87 ? 21.968 -13.504 11.743 1.00 51.56 87 THR A N 1
ATOM 696 C CA . THR A 1 87 ? 22.285 -14.538 10.741 1.00 51.56 87 THR A CA 1
ATOM 697 C C . THR A 1 87 ? 21.149 -15.542 10.462 1.00 51.56 87 THR A C 1
ATOM 699 O O . THR A 1 87 ? 21.303 -16.395 9.593 1.00 51.56 87 THR A O 1
ATOM 702 N N . ARG A 1 88 ? 19.992 -15.466 11.143 1.00 54.03 88 ARG A N 1
ATOM 703 C CA . ARG A 1 88 ? 18.798 -16.299 10.863 1.00 54.03 88 ARG A CA 1
ATOM 704 C C . ARG A 1 88 ? 17.503 -15.567 11.227 1.00 54.03 88 ARG A C 1
ATOM 706 O O . ARG A 1 88 ? 17.169 -15.459 12.403 1.00 54.03 88 ARG A O 1
ATOM 713 N N . TYR A 1 89 ? 16.744 -15.123 10.229 1.00 61.19 89 TYR A N 1
ATOM 714 C CA . TYR A 1 89 ? 15.399 -14.580 10.435 1.00 61.19 89 TYR A CA 1
ATOM 715 C C . TYR A 1 89 ? 14.336 -15.663 10.257 1.00 61.19 89 TYR A C 1
ATOM 717 O O . TYR A 1 89 ? 14.375 -16.426 9.292 1.00 61.19 89 TYR A O 1
ATOM 725 N N . ARG A 1 90 ? 13.328 -15.682 11.139 1.00 65.00 90 ARG A N 1
ATOM 726 C CA . ARG A 1 90 ? 12.037 -16.286 10.795 1.00 65.00 90 ARG A CA 1
ATOM 727 C C . ARG A 1 90 ? 11.377 -15.353 9.784 1.00 65.00 90 ARG A C 1
ATOM 729 O O . ARG A 1 90 ? 10.970 -14.250 10.146 1.00 65.00 90 ARG A O 1
ATOM 736 N N . LEU A 1 91 ? 11.348 -15.774 8.523 1.00 76.50 91 LEU A N 1
ATOM 737 C CA . LEU A 1 91 ? 10.735 -15.009 7.441 1.00 76.50 91 LEU A CA 1
ATOM 738 C C . LEU A 1 91 ? 9.262 -14.744 7.769 1.00 76.50 91 LEU A C 1
ATOM 740 O O . LEU A 1 91 ? 8.529 -15.655 8.161 1.00 76.50 91 LEU A O 1
ATOM 744 N N . ARG A 1 92 ? 8.851 -13.485 7.625 1.00 87.12 92 ARG A N 1
ATOM 745 C CA . ARG A 1 92 ? 7.445 -13.086 7.684 1.00 87.12 92 ARG A CA 1
ATOM 746 C C . ARG A 1 92 ? 6.872 -13.236 6.284 1.00 87.12 92 ARG A C 1
ATOM 748 O O . ARG A 1 92 ? 7.469 -12.752 5.326 1.00 87.12 92 ARG A O 1
ATOM 755 N N . VAL A 1 93 ? 5.757 -13.947 6.166 1.00 91.00 93 VAL A N 1
ATOM 756 C CA . VAL A 1 93 ? 5.145 -14.271 4.874 1.00 91.00 93 VAL A CA 1
ATOM 757 C C . VAL A 1 93 ? 3.835 -13.511 4.763 1.00 91.00 93 VAL A C 1
ATOM 759 O O . VAL A 1 93 ? 2.885 -13.817 5.482 1.00 91.00 93 VAL A O 1
ATOM 762 N N . ARG A 1 94 ? 3.789 -12.526 3.863 1.00 95.56 94 ARG A N 1
ATOM 763 C CA . ARG A 1 94 ? 2.542 -11.852 3.490 1.00 95.56 94 ARG A CA 1
ATOM 764 C C . ARG A 1 94 ? 1.687 -12.815 2.669 1.00 95.56 94 ARG A C 1
ATOM 766 O O . ARG A 1 94 ? 2.187 -13.428 1.724 1.00 95.56 94 ARG A O 1
ATOM 773 N N . LYS A 1 95 ? 0.418 -12.963 3.036 1.00 96.75 95 LYS A N 1
ATOM 774 C CA . LYS A 1 95 ? -0.548 -13.848 2.370 1.00 96.75 95 LYS A CA 1
ATOM 775 C C . LYS A 1 95 ? -1.637 -13.027 1.693 1.00 96.75 95 LYS A C 1
ATOM 777 O O . LYS A 1 95 ? -1.891 -11.893 2.090 1.00 96.75 95 LYS A O 1
ATOM 782 N N . GLU A 1 96 ? -2.283 -13.615 0.694 1.00 97.88 96 GLU A N 1
ATOM 783 C CA . GLU A 1 96 ? -3.480 -13.019 0.106 1.00 97.88 96 GLU A CA 1
ATOM 784 C C . GLU A 1 96 ? -4.585 -13.003 1.174 1.00 97.88 96 GLU A C 1
ATOM 786 O O . GLU A 1 96 ? -4.799 -14.013 1.851 1.00 97.88 96 GLU A O 1
ATOM 791 N N . ILE A 1 97 ? -5.248 -11.863 1.371 1.00 97.56 97 ILE A N 1
ATOM 792 C CA . ILE A 1 97 ? -6.146 -11.640 2.512 1.00 97.56 97 ILE A CA 1
ATOM 793 C C . ILE A 1 97 ? -7.306 -12.647 2.596 1.00 97.56 97 ILE A C 1
ATOM 795 O O . ILE A 1 97 ? -7.682 -13.047 3.694 1.00 97.56 97 ILE A O 1
ATOM 799 N N . ARG A 1 98 ? -7.828 -13.126 1.462 1.00 96.12 98 ARG A N 1
ATOM 800 C CA . ARG A 1 98 ? -8.921 -14.113 1.378 1.00 96.12 98 ARG A CA 1
ATOM 801 C C . ARG A 1 98 ? -8.461 -15.542 1.676 1.00 96.12 98 ARG A C 1
ATOM 803 O O . ARG A 1 98 ? -9.285 -16.445 1.750 1.00 96.12 98 ARG A O 1
ATOM 810 N N . THR A 1 99 ? -7.153 -15.758 1.822 1.00 96.56 99 THR A N 1
ATOM 811 C CA . THR A 1 99 ? -6.554 -17.058 2.177 1.00 96.56 99 THR A CA 1
ATOM 812 C C . THR A 1 99 ? -6.127 -17.143 3.641 1.00 96.56 99 THR A C 1
ATOM 814 O O . THR A 1 99 ? -5.641 -18.190 4.075 1.00 96.56 99 THR A O 1
ATOM 817 N N . LEU A 1 100 ? -6.268 -16.050 4.397 1.00 94.19 100 LEU A N 1
ATOM 818 C CA . LEU A 1 100 ? -6.016 -16.054 5.832 1.00 94.19 100 LEU A CA 1
ATOM 819 C C . LEU A 1 100 ? -6.995 -16.993 6.536 1.00 94.19 100 LEU A C 1
ATOM 821 O O . LEU A 1 100 ? -8.162 -17.086 6.156 1.00 94.19 100 LEU A O 1
ATOM 825 N N . SER A 1 101 ? -6.532 -17.662 7.594 1.00 96.19 101 SER A N 1
ATOM 826 C CA . SER A 1 101 ? -7.477 -18.265 8.534 1.00 96.19 101 SER A CA 1
ATOM 827 C C . SER A 1 101 ? -8.274 -17.175 9.254 1.00 96.19 101 SER A C 1
ATOM 829 O O . SER A 1 101 ? -7.822 -16.034 9.353 1.00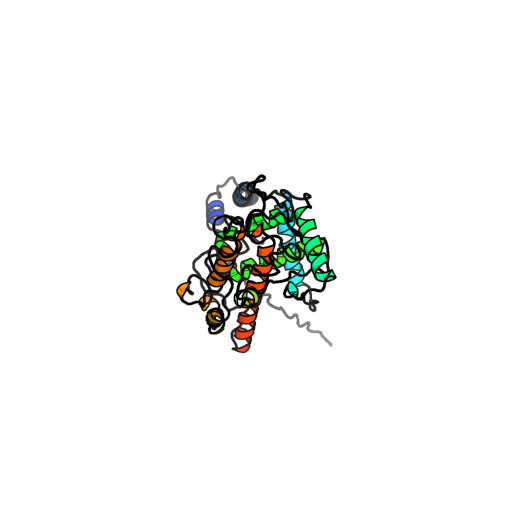 96.19 101 SER A O 1
ATOM 831 N N . GLU A 1 102 ? -9.425 -17.536 9.818 1.00 96.06 102 GLU A N 1
ATOM 832 C CA . GLU A 1 102 ? -10.250 -16.628 10.627 1.00 96.06 102 GLU A CA 1
ATOM 833 C C . GLU A 1 102 ? -9.420 -15.932 11.718 1.00 96.06 102 GLU A C 1
ATOM 835 O O . GLU A 1 102 ? -9.358 -14.710 11.766 1.00 96.06 102 GLU A O 1
ATOM 840 N N . THR A 1 103 ? -8.630 -16.695 12.479 1.00 97.69 103 THR A N 1
ATOM 841 C CA . THR A 1 103 ? -7.722 -16.144 13.495 1.00 97.69 103 THR A CA 1
ATOM 842 C C . THR A 1 103 ? -6.646 -15.219 12.913 1.00 97.69 103 THR A C 1
ATOM 844 O O . THR A 1 103 ? -6.254 -14.247 13.554 1.00 97.69 103 THR A O 1
ATOM 847 N N . GLU A 1 104 ? -6.090 -15.511 11.733 1.00 97.12 104 GLU A N 1
ATOM 848 C CA . GLU A 1 104 ? -5.112 -14.614 11.097 1.00 97.12 104 GLU A CA 1
ATOM 849 C C . GLU A 1 104 ? -5.765 -13.295 10.672 1.00 97.12 104 GLU A C 1
ATOM 851 O O . GLU A 1 104 ? -5.179 -12.230 10.878 1.00 97.12 104 GLU A O 1
ATOM 856 N N . PHE A 1 105 ? -6.978 -13.372 10.123 1.00 96.88 105 PHE A N 1
ATOM 857 C CA . PHE A 1 105 ? -7.766 -12.221 9.710 1.00 96.88 105 PHE A CA 1
ATOM 858 C C . PHE A 1 105 ? -8.176 -11.353 10.909 1.00 96.88 105 PHE A C 1
ATOM 860 O O . PHE A 1 105 ? -7.894 -10.157 10.909 1.00 96.88 105 PHE A O 1
ATOM 867 N N . GLU A 1 106 ? -8.737 -11.948 11.964 1.00 97.88 106 GLU A N 1
ATOM 868 C CA . GLU A 1 106 ? -9.108 -11.254 13.205 1.00 97.88 106 GLU A CA 1
ATOM 869 C C . GLU A 1 106 ? -7.909 -10.544 13.835 1.00 97.88 106 GLU A C 1
ATOM 871 O O . GLU A 1 106 ? -7.968 -9.347 14.100 1.00 97.88 106 GLU A O 1
ATOM 876 N N . ASN A 1 107 ? -6.773 -11.238 13.983 1.00 98.38 107 ASN A N 1
ATOM 877 C CA . ASN A 1 107 ? -5.558 -10.638 14.537 1.00 98.38 107 ASN A CA 1
ATOM 878 C C . ASN A 1 107 ? -5.084 -9.423 13.727 1.00 98.38 107 ASN A C 1
ATOM 880 O O . ASN A 1 107 ? -4.582 -8.455 14.302 1.00 98.38 107 ASN A O 1
ATOM 884 N N . PHE A 1 108 ? -5.201 -9.480 12.397 1.00 98.31 108 PHE A N 1
ATOM 885 C CA . PHE A 1 108 ? -4.870 -8.356 11.528 1.00 98.31 108 PHE A CA 1
ATOM 886 C C . PHE A 1 108 ? -5.843 -7.188 11.738 1.00 98.31 108 PHE A C 1
ATOM 888 O O . PHE A 1 108 ? -5.394 -6.071 11.998 1.00 98.31 108 PHE A O 1
ATOM 895 N N . ILE A 1 109 ? -7.153 -7.442 11.677 1.00 98.38 109 ILE A N 1
ATOM 896 C CA . ILE A 1 109 ? -8.190 -6.419 11.862 1.00 98.38 109 ILE A CA 1
ATOM 897 C C . ILE A 1 109 ? -8.082 -5.758 13.241 1.00 98.38 109 ILE A C 1
ATOM 899 O O . ILE A 1 109 ? -8.120 -4.528 13.337 1.00 98.38 109 ILE A O 1
ATOM 903 N N . ASP A 1 110 ? -7.884 -6.542 14.298 1.00 98.50 110 ASP A N 1
ATOM 904 C CA . ASP A 1 110 ? -7.756 -6.039 15.663 1.00 98.50 110 ASP A CA 1
ATOM 905 C C . ASP A 1 110 ? -6.506 -5.179 15.840 1.00 98.50 110 ASP A C 1
ATOM 907 O O . ASP A 1 110 ? -6.589 -4.107 16.438 1.00 98.50 110 ASP A O 1
ATOM 911 N N . ALA A 1 111 ? -5.363 -5.573 15.269 1.00 98.62 111 ALA A N 1
ATOM 912 C CA . ALA A 1 111 ? -4.147 -4.761 15.320 1.00 98.62 111 ALA A CA 1
ATOM 913 C C . ALA A 1 111 ? -4.305 -3.425 14.567 1.00 98.62 111 ALA A C 1
ATOM 915 O O . ALA A 1 111 ? -3.848 -2.384 15.043 1.00 98.62 111 ALA A O 1
ATOM 916 N N . VAL A 1 112 ? -4.987 -3.431 13.415 1.00 98.38 112 VAL A N 1
ATOM 917 C CA . VAL A 1 112 ? -5.288 -2.217 12.636 1.00 98.38 112 VAL A CA 1
ATOM 918 C C . VAL A 1 112 ? -6.209 -1.279 13.425 1.00 98.38 112 VAL A C 1
ATOM 920 O O . VAL A 1 112 ? -5.937 -0.081 13.530 1.00 98.38 112 VAL A O 1
ATOM 923 N N . LYS A 1 113 ? -7.275 -1.817 14.030 1.00 98.38 113 LYS A N 1
ATOM 924 C CA . LYS A 1 113 ? -8.194 -1.050 14.885 1.00 98.38 113 LYS A CA 1
ATOM 925 C C . LYS A 1 113 ? -7.499 -0.526 16.139 1.00 98.38 113 LYS A C 1
ATOM 927 O O . LYS A 1 113 ? -7.746 0.615 16.521 1.00 98.38 113 LYS A O 1
ATOM 932 N N . ALA A 1 114 ? -6.601 -1.311 16.733 1.00 98.31 114 ALA A N 1
ATOM 933 C CA . ALA A 1 114 ? -5.817 -0.896 17.888 1.00 98.31 114 ALA A CA 1
ATOM 934 C C . ALA A 1 114 ? -4.950 0.327 17.558 1.00 98.31 114 ALA A C 1
ATOM 936 O O . ALA A 1 114 ? -5.040 1.325 18.270 1.00 98.31 114 ALA A O 1
ATOM 937 N N . LEU A 1 115 ? -4.221 0.316 16.431 1.00 97.50 115 LEU A N 1
ATOM 938 C CA . LEU 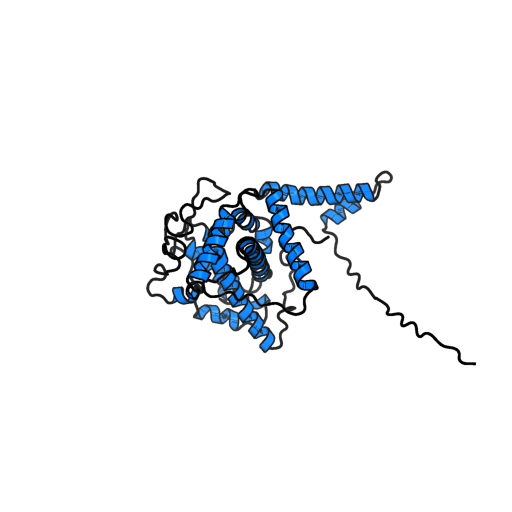A 1 115 ? -3.468 1.487 15.955 1.00 97.50 115 LEU A CA 1
ATOM 939 C C . LEU A 1 115 ? -4.355 2.725 15.765 1.00 97.50 115 LEU A C 1
ATOM 941 O O . LEU A 1 115 ? -3.935 3.833 16.093 1.00 97.50 115 LEU A O 1
ATOM 945 N N . LYS A 1 116 ? -5.567 2.551 15.224 1.00 96.44 116 LYS A N 1
ATOM 946 C CA . LYS A 1 116 ? -6.507 3.660 15.004 1.00 96.44 116 LYS A CA 1
ATOM 947 C C . LYS A 1 116 ? -7.048 4.233 16.314 1.00 96.44 116 LYS A C 1
ATOM 949 O O . LYS A 1 116 ? -7.250 5.438 16.413 1.00 96.44 116 LYS A O 1
ATOM 954 N N . SER A 1 117 ? -7.271 3.380 17.313 1.00 96.62 117 SER A N 1
ATOM 955 C CA . SER A 1 117 ? -7.752 3.786 18.639 1.00 96.62 117 SER A CA 1
ATOM 956 C C . SER A 1 117 ? -6.659 4.323 19.566 1.00 96.62 117 SER A C 1
ATOM 958 O O . SER A 1 117 ? -6.971 4.989 20.549 1.00 96.62 117 SER A O 1
ATOM 960 N N . ASP A 1 118 ? -5.389 4.030 19.282 1.00 97.06 118 ASP A N 1
ATOM 961 C CA . ASP A 1 118 ? -4.280 4.409 20.149 1.00 97.06 118 ASP A CA 1
ATOM 962 C C . ASP A 1 118 ? -3.880 5.874 19.929 1.00 97.06 118 ASP A C 1
ATOM 964 O O . ASP A 1 118 ? -3.137 6.227 19.007 1.00 97.06 118 ASP A O 1
ATOM 968 N N . THR A 1 119 ? -4.376 6.722 20.827 1.00 95.50 119 THR A N 1
ATOM 969 C CA . THR A 1 119 ? -4.093 8.157 20.898 1.00 95.50 119 THR A CA 1
ATOM 970 C C . THR A 1 119 ? -2.890 8.481 21.790 1.00 95.50 119 THR A C 1
ATOM 972 O O . THR A 1 119 ? -2.777 9.609 22.267 1.00 95.50 119 THR A O 1
ATOM 975 N N . SER A 1 120 ? -1.985 7.526 22.059 1.00 95.62 120 SER A N 1
ATOM 976 C CA . SER A 1 120 ? -0.736 7.805 22.791 1.00 95.62 120 SER A CA 1
ATOM 977 C C . SER A 1 120 ? 0.215 8.717 22.013 1.00 95.62 120 SER A C 1
ATOM 979 O O . SER A 1 120 ? 1.231 9.146 22.555 1.00 95.62 120 SER A O 1
ATOM 981 N N . VAL A 1 121 ? -0.072 8.937 20.730 1.00 90.81 121 VAL A N 1
ATOM 982 C CA . VAL A 1 121 ? 0.567 9.929 19.872 1.00 90.81 121 VAL A CA 1
ATOM 983 C C . VAL A 1 121 ? -0.506 10.733 19.141 1.00 90.81 121 VAL A C 1
ATOM 985 O O . VAL A 1 121 ? -1.595 10.213 18.893 1.00 90.81 121 VAL A O 1
ATOM 988 N N . SER A 1 122 ? -0.209 11.970 18.750 1.00 87.50 122 SER A N 1
ATOM 989 C CA . SER A 1 122 ? -1.157 12.807 18.004 1.00 87.50 122 SER A CA 1
ATOM 990 C C . SER A 1 122 ? -0.944 12.734 16.482 1.00 87.50 122 SER A C 1
ATOM 992 O O . SER A 1 122 ? 0.182 12.963 16.025 1.00 87.50 122 SER A O 1
ATOM 994 N N . PRO A 1 123 ? -1.992 12.486 15.663 1.00 86.25 123 PRO A N 1
ATOM 995 C CA . PRO A 1 123 ? -3.423 12.385 16.026 1.00 86.25 123 PRO A CA 1
ATOM 996 C C . PRO A 1 123 ? -3.884 11.021 16.589 1.00 86.25 123 PRO A C 1
ATOM 998 O O . PRO A 1 123 ? -4.774 10.966 17.430 1.00 86.25 123 PRO A O 1
ATOM 1001 N N . ASN A 1 124 ? -3.313 9.925 16.104 1.00 93.69 124 ASN A N 1
ATOM 1002 C CA . ASN A 1 124 ? -3.299 8.569 16.674 1.00 93.69 124 ASN A CA 1
ATOM 1003 C C . ASN A 1 124 ? -2.267 7.777 15.867 1.00 93.69 124 ASN A C 1
ATOM 1005 O O . ASN A 1 124 ? -1.789 8.256 14.831 1.00 93.69 124 ASN A O 1
ATOM 1009 N N . LYS A 1 125 ? -1.897 6.577 16.304 1.00 95.25 125 LYS A N 1
ATOM 1010 C CA . LYS A 1 125 ? -0.822 5.820 15.650 1.00 95.25 125 LYS A CA 1
ATOM 1011 C C . LYS A 1 125 ? -1.117 5.447 14.192 1.00 95.25 125 LYS A C 1
ATOM 1013 O O . LYS A 1 125 ? -0.210 5.544 13.368 1.00 95.25 125 LYS A O 1
ATOM 1018 N N . TYR A 1 126 ? -2.351 5.076 13.842 1.00 95.69 126 TYR A N 1
ATOM 1019 C CA . TYR A 1 126 ? -2.718 4.791 12.444 1.00 95.69 126 TYR A CA 1
ATOM 1020 C C . TYR A 1 126 ? -2.639 6.053 11.575 1.00 95.69 126 TYR A C 1
ATOM 1022 O O . TYR A 1 126 ? -1.968 6.082 10.545 1.00 95.69 126 TYR A O 1
ATOM 1030 N N . ASP A 1 127 ? -3.303 7.119 12.013 1.00 92.31 127 ASP A N 1
ATOM 1031 C CA . ASP A 1 127 ? -3.389 8.372 11.268 1.00 92.31 127 ASP A CA 1
ATOM 1032 C C . ASP A 1 127 ? -2.023 9.049 11.140 1.00 92.31 127 ASP A C 1
ATOM 1034 O O . ASP A 1 127 ? -1.753 9.706 10.139 1.00 92.31 127 ASP A O 1
ATOM 1038 N N . SER A 1 128 ? -1.125 8.821 12.101 1.00 90.50 128 SER A N 1
ATOM 1039 C CA . SER A 1 128 ? 0.272 9.249 12.023 1.00 90.50 128 SER A CA 1
ATOM 1040 C C . SER A 1 128 ? 0.980 8.660 10.805 1.00 90.50 128 SER A C 1
ATOM 1042 O O . SER A 1 128 ? 1.621 9.403 10.065 1.00 90.50 128 SER A O 1
ATOM 1044 N N . PHE A 1 129 ? 0.817 7.356 10.543 1.00 90.12 129 PHE A N 1
ATOM 1045 C CA . PHE A 1 129 ? 1.325 6.737 9.316 1.00 90.12 129 PHE A CA 1
ATOM 1046 C C . PHE A 1 129 ? 0.683 7.355 8.081 1.00 90.12 129 PHE A C 1
ATOM 1048 O O . PHE A 1 129 ? 1.381 7.703 7.133 1.00 90.12 129 PHE A O 1
ATOM 1055 N N . ALA A 1 130 ? -0.634 7.539 8.091 1.00 88.88 130 ALA A N 1
ATOM 1056 C CA . ALA A 1 130 ? -1.321 8.068 6.925 1.00 88.88 130 ALA A CA 1
ATOM 1057 C C . ALA A 1 130 ? -0.908 9.511 6.578 1.00 88.88 130 ALA A C 1
ATOM 1059 O O . ALA A 1 130 ? -0.826 9.865 5.401 1.00 88.88 130 ALA A O 1
ATOM 1060 N N . LEU A 1 131 ? -0.569 10.325 7.582 1.00 84.94 131 LEU A N 1
ATOM 1061 C CA . LEU A 1 131 ? -0.001 11.661 7.390 1.00 84.94 131 LEU A CA 1
ATOM 1062 C C . LEU A 1 131 ? 1.444 11.635 6.857 1.00 84.94 131 LEU A C 1
ATOM 1064 O O . LEU A 1 131 ? 1.849 12.579 6.178 1.00 84.94 131 LEU A O 1
ATOM 1068 N N . MET A 1 132 ? 2.224 10.570 7.097 1.00 81.56 132 MET A N 1
ATOM 1069 C CA . MET A 1 132 ? 3.605 10.472 6.593 1.00 81.56 132 MET A CA 1
ATOM 1070 C C . MET A 1 132 ? 3.695 10.428 5.070 1.00 81.56 132 MET A C 1
ATOM 1072 O O . MET A 1 132 ? 4.670 10.934 4.525 1.00 81.56 132 MET A O 1
ATOM 1076 N N . HIS A 1 133 ? 2.708 9.836 4.396 1.00 84.88 133 HIS A N 1
ATOM 1077 C CA . HIS A 1 133 ? 2.661 9.696 2.933 1.00 84.88 133 HIS A CA 1
ATOM 1078 C C . HIS A 1 133 ? 2.497 11.040 2.198 1.00 84.88 133 HIS A C 1
ATOM 1080 O O . HIS A 1 133 ? 2.569 11.133 0.977 1.00 84.88 133 HIS A O 1
ATOM 1086 N N . GLN A 1 134 ? 2.243 12.117 2.936 1.00 74.31 134 GLN A N 1
ATOM 1087 C CA . GLN A 1 134 ? 1.868 13.402 2.369 1.00 74.31 134 GLN A CA 1
ATOM 1088 C C . GLN A 1 134 ? 3.083 14.301 2.111 1.00 74.31 134 GLN A C 1
ATOM 1090 O O . GLN A 1 134 ? 4.148 14.173 2.719 1.00 74.31 134 GLN A O 1
ATOM 1095 N N . ARG A 1 135 ? 2.875 15.312 1.258 1.00 65.62 135 ARG A N 1
ATOM 1096 C CA . ARG A 1 135 ? 3.804 16.434 1.024 1.00 65.62 135 ARG A CA 1
ATOM 1097 C C . ARG A 1 135 ? 5.186 15.976 0.545 1.00 65.62 135 ARG A C 1
ATOM 1099 O O . ARG A 1 135 ? 5.269 15.417 -0.540 1.00 65.62 135 ARG A O 1
ATOM 1106 N N . GLY A 1 136 ? 6.250 16.254 1.309 1.00 60.78 136 GLY A N 1
ATOM 1107 C CA . GLY A 1 136 ? 7.639 15.963 0.933 1.00 60.78 136 GLY A CA 1
ATOM 1108 C C . GLY A 1 136 ? 7.855 14.491 0.589 1.00 60.78 136 GLY A C 1
ATOM 1109 O O . GLY A 1 136 ? 8.423 14.198 -0.455 1.00 60.78 136 GLY A O 1
ATOM 1110 N N . ALA A 1 137 ? 7.276 13.583 1.382 1.00 69.19 137 ALA A N 1
ATOM 1111 C CA . ALA A 1 137 ? 7.263 12.153 1.089 1.00 69.19 137 ALA A CA 1
ATOM 1112 C C . ALA A 1 137 ? 6.618 11.817 -0.253 1.00 69.19 137 ALA A C 1
ATOM 1114 O O . ALA A 1 137 ? 7.150 10.974 -0.959 1.00 69.19 137 ALA A O 1
ATOM 1115 N N . GLY A 1 138 ? 5.537 12.501 -0.639 1.00 71.62 138 GLY A N 1
ATOM 1116 C CA . GLY A 1 138 ? 4.846 12.250 -1.903 1.00 71.62 138 GLY A CA 1
ATOM 1117 C C . GLY A 1 138 ? 5.745 12.436 -3.128 1.00 71.62 138 GLY A C 1
ATOM 1118 O O . GLY A 1 138 ? 5.602 11.699 -4.095 1.00 71.62 138 GLY A O 1
ATOM 1119 N N . LYS A 1 139 ? 6.718 13.358 -3.076 1.00 75.88 139 LYS A N 1
ATOM 1120 C CA . LYS A 1 139 ? 7.682 13.549 -4.172 1.00 75.88 139 LYS A CA 1
ATOM 1121 C C . LYS A 1 139 ? 8.678 12.399 -4.287 1.00 75.88 139 LYS A C 1
ATOM 1123 O O . LYS A 1 139 ? 9.026 12.009 -5.386 1.00 75.88 139 LYS A O 1
ATOM 1128 N N . SER A 1 140 ? 9.128 11.858 -3.158 1.00 79.25 140 SER A N 1
ATOM 1129 C CA . SER A 1 140 ? 10.019 10.692 -3.144 1.00 79.25 140 SER A CA 1
ATOM 1130 C C . SER A 1 140 ? 9.269 9.377 -3.371 1.00 79.25 140 SER A C 1
ATOM 1132 O O . SER A 1 140 ? 9.852 8.414 -3.865 1.00 79.25 140 SER A O 1
ATOM 1134 N N . ALA A 1 141 ? 7.989 9.324 -3.006 1.00 85.75 141 ALA A N 1
ATOM 1135 C CA . ALA A 1 141 ? 7.148 8.138 -3.077 1.00 85.75 141 ALA A CA 1
ATOM 1136 C C . ALA A 1 141 ? 6.547 7.907 -4.464 1.00 85.75 141 ALA A C 1
ATOM 1138 O O . ALA A 1 141 ? 6.213 6.765 -4.753 1.00 85.75 141 ALA A O 1
ATOM 1139 N N . HIS A 1 142 ? 6.414 8.933 -5.309 1.00 90.50 142 HIS A N 1
ATOM 1140 C CA . HIS A 1 142 ? 5.701 8.845 -6.588 1.00 90.50 142 HIS A CA 1
ATOM 1141 C C . HIS A 1 142 ? 6.490 9.413 -7.760 1.00 90.50 142 HIS A C 1
ATOM 1143 O O . HIS A 1 142 ? 7.422 10.182 -7.570 1.00 90.50 142 HIS A O 1
ATOM 1149 N N . ASP A 1 143 ? 6.078 9.058 -8.974 1.00 89.50 143 ASP A N 1
ATOM 1150 C CA . ASP A 1 143 ? 6.571 9.611 -10.240 1.00 89.50 143 ASP A CA 1
ATOM 1151 C C . ASP A 1 143 ? 8.065 9.385 -10.513 1.00 89.50 143 ASP A C 1
ATOM 1153 O O . ASP A 1 143 ? 8.683 10.065 -11.339 1.00 89.50 143 ASP A O 1
ATOM 1157 N N . GLY A 1 144 ? 8.641 8.350 -9.900 1.00 88.81 144 GLY A N 1
ATOM 1158 C CA . GLY A 1 144 ? 10.033 8.016 -10.131 1.00 88.81 144 GLY A CA 1
ATOM 1159 C C . GLY A 1 144 ? 10.487 6.656 -9.611 1.00 88.81 144 GLY A C 1
ATOM 1160 O O . GLY A 1 144 ? 9.717 5.892 -9.019 1.00 88.81 144 GLY A O 1
ATOM 1161 N N . PRO A 1 145 ? 11.778 6.338 -9.801 1.00 86.75 145 PRO A N 1
ATOM 1162 C CA . PRO A 1 145 ? 12.324 5.017 -9.509 1.00 86.75 145 PRO A CA 1
ATOM 1163 C C . PRO A 1 145 ? 12.224 4.570 -8.052 1.00 86.75 145 PRO A C 1
ATOM 1165 O O . PRO A 1 145 ? 12.283 3.373 -7.777 1.00 86.75 145 PRO A O 1
ATOM 1168 N N . ASN A 1 146 ? 12.076 5.504 -7.112 1.00 86.69 146 ASN A N 1
ATOM 1169 C CA . ASN A 1 146 ? 11.970 5.179 -5.693 1.00 86.69 146 ASN A CA 1
ATOM 1170 C C . ASN A 1 146 ? 10.572 4.669 -5.296 1.00 86.69 146 ASN A C 1
ATOM 1172 O O . ASN A 1 146 ? 10.419 4.153 -4.194 1.00 86.69 146 ASN A O 1
ATOM 1176 N N . PHE A 1 147 ? 9.568 4.758 -6.178 1.00 91.44 147 PHE A N 1
ATOM 1177 C CA . PHE A 1 147 ? 8.175 4.419 -5.870 1.00 91.44 147 PHE A CA 1
ATOM 1178 C C . PHE A 1 147 ? 8.019 3.062 -5.162 1.00 91.44 147 PHE A C 1
ATOM 1180 O O . PHE A 1 147 ? 7.472 2.985 -4.061 1.00 91.44 147 PHE A O 1
ATOM 1187 N N . VAL A 1 148 ? 8.548 1.981 -5.738 1.00 90.31 148 VAL A N 1
ATOM 1188 C CA . VAL A 1 148 ? 8.398 0.629 -5.167 1.00 90.31 148 VAL A CA 1
ATOM 1189 C C . VAL A 1 148 ? 9.194 0.422 -3.874 1.00 90.31 148 VAL A C 1
ATOM 1191 O O . VAL A 1 148 ? 8.704 -0.226 -2.949 1.00 90.31 148 VAL A O 1
ATOM 1194 N N . SER A 1 149 ? 10.403 0.981 -3.771 1.00 87.06 149 SER A N 1
ATOM 1195 C CA . SER A 1 149 ? 11.263 0.843 -2.588 1.00 87.06 149 SER A CA 1
ATOM 1196 C C . SER A 1 149 ? 10.744 1.660 -1.410 1.00 87.06 149 SER A C 1
ATOM 1198 O O . SER A 1 149 ? 10.721 1.157 -0.282 1.00 87.06 149 SER A O 1
ATOM 1200 N N . TRP A 1 150 ? 10.269 2.878 -1.674 1.00 88.75 150 TRP A N 1
ATOM 1201 C CA . TRP A 1 150 ? 9.652 3.751 -0.683 1.00 88.75 150 TRP A CA 1
ATOM 1202 C C . TRP A 1 150 ? 8.418 3.071 -0.077 1.00 88.75 150 TRP A C 1
ATOM 1204 O O . TRP A 1 150 ? 8.353 2.868 1.137 1.00 88.75 150 TRP A O 1
ATOM 1214 N N . HIS A 1 151 ? 7.492 2.587 -0.914 1.00 93.00 151 HIS A N 1
ATOM 1215 C CA . HIS A 1 151 ? 6.273 1.929 -0.434 1.00 93.00 151 HIS A CA 1
ATOM 1216 C C . HIS A 1 151 ? 6.535 0.577 0.241 1.00 93.00 151 HIS A C 1
ATOM 1218 O O . HIS A 1 151 ? 5.859 0.251 1.221 1.00 93.00 151 HIS A O 1
ATOM 1224 N N . ARG A 1 152 ? 7.538 -0.197 -0.207 1.00 91.25 152 ARG A N 1
ATOM 1225 C CA . ARG A 1 152 ? 7.984 -1.412 0.498 1.00 91.25 152 ARG A CA 1
ATOM 1226 C C . ARG A 1 152 ? 8.396 -1.085 1.926 1.00 91.25 152 ARG A C 1
ATOM 1228 O O . ARG A 1 152 ? 7.936 -1.739 2.864 1.00 91.25 152 ARG A O 1
ATOM 1235 N N . TYR A 1 153 ? 9.265 -0.090 2.093 1.00 86.38 153 TYR A N 1
ATOM 1236 C CA . TYR A 1 153 ? 9.750 0.302 3.410 1.00 86.38 153 TYR A CA 1
ATOM 1237 C C . TYR A 1 153 ? 8.614 0.871 4.270 1.00 86.38 153 TYR A C 1
ATOM 1239 O O . TYR A 1 153 ? 8.482 0.477 5.427 1.00 86.38 153 TYR A O 1
ATOM 1247 N N . PHE A 1 154 ? 7.715 1.671 3.693 1.00 89.75 154 PHE A N 1
ATOM 1248 C CA . PHE A 1 154 ? 6.514 2.161 4.372 1.00 89.75 154 PHE A CA 1
ATOM 1249 C C . PHE A 1 154 ? 5.617 1.022 4.893 1.00 89.75 154 PHE A C 1
ATOM 1251 O O . PHE A 1 154 ? 5.246 1.020 6.068 1.00 89.75 154 PHE A O 1
ATOM 1258 N N . CYS A 1 155 ? 5.360 -0.009 4.078 1.00 93.19 155 CYS A N 1
ATOM 1259 C CA . CYS A 1 155 ? 4.625 -1.205 4.506 1.00 93.19 155 CYS A CA 1
ATOM 1260 C C . CYS A 1 155 ? 5.359 -1.974 5.615 1.00 93.19 155 CYS A C 1
ATOM 1262 O O . CYS A 1 155 ? 4.722 -2.498 6.525 1.00 93.19 155 CYS A O 1
ATOM 1264 N N . VAL A 1 156 ? 6.695 -2.055 5.573 1.00 89.38 156 VAL A N 1
ATOM 1265 C CA . VAL A 1 156 ? 7.480 -2.689 6.649 1.00 89.38 156 VAL A CA 1
ATOM 1266 C C . VAL A 1 156 ? 7.327 -1.925 7.962 1.00 89.38 156 VAL A C 1
ATOM 1268 O O . VAL A 1 156 ? 7.124 -2.558 8.995 1.00 89.38 156 VAL A O 1
ATOM 1271 N N . LEU A 1 157 ? 7.386 -0.591 7.943 1.00 89.62 157 LEU A N 1
ATOM 1272 C CA . LEU A 1 157 ? 7.198 0.214 9.152 1.00 89.62 157 LEU A CA 1
ATOM 1273 C C . LEU A 1 157 ? 5.792 0.040 9.736 1.00 89.62 157 LEU A C 1
ATOM 1275 O O . LEU A 1 157 ? 5.658 -0.175 10.940 1.00 89.62 157 LEU A O 1
ATOM 1279 N N . PHE A 1 158 ? 4.759 0.066 8.890 1.00 95.12 158 PHE A N 1
ATOM 1280 C CA . PHE A 1 158 ? 3.384 -0.166 9.331 1.00 95.12 158 PHE A CA 1
ATOM 1281 C C . PHE A 1 158 ? 3.199 -1.583 9.898 1.00 95.12 158 PHE A C 1
ATOM 1283 O O . PHE A 1 158 ? 2.558 -1.765 10.931 1.00 95.12 158 PHE A O 1
ATOM 1290 N N . GLU A 1 159 ? 3.838 -2.593 9.299 1.00 95.00 159 GLU A N 1
ATOM 1291 C CA . GLU A 1 159 ? 3.856 -3.952 9.843 1.00 95.00 159 GLU A CA 1
ATOM 1292 C C . GLU A 1 159 ? 4.552 -4.032 11.211 1.00 95.00 159 GLU A C 1
ATOM 1294 O O . GLU A 1 159 ? 4.052 -4.721 12.099 1.00 95.00 159 GLU A O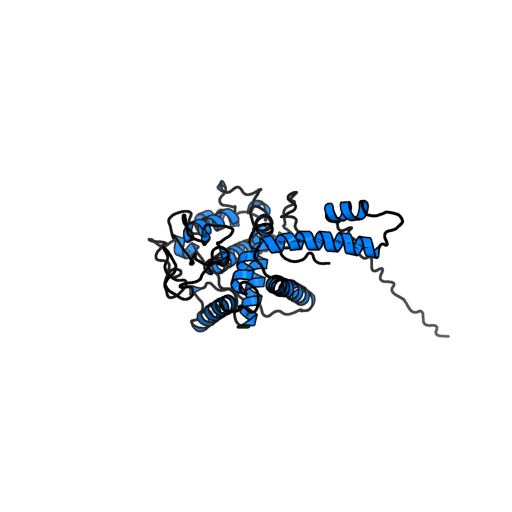 1
ATOM 1299 N N . GLU A 1 160 ? 5.678 -3.339 11.429 1.00 91.44 160 GLU A N 1
ATOM 1300 C CA . GLU A 1 160 ? 6.291 -3.283 12.767 1.00 91.44 160 GLU A CA 1
ATOM 1301 C C . GLU A 1 160 ? 5.345 -2.650 13.795 1.00 91.44 160 GLU A C 1
ATOM 1303 O O . GLU A 1 160 ? 5.274 -3.139 14.922 1.00 91.44 160 GLU A O 1
ATOM 1308 N N . ALA A 1 161 ? 4.587 -1.624 13.406 1.00 95.38 161 ALA A N 1
ATOM 1309 C CA . ALA A 1 161 ? 3.619 -0.972 14.282 1.00 95.38 161 ALA A CA 1
ATOM 1310 C C . ALA A 1 161 ? 2.440 -1.889 14.645 1.00 95.38 161 ALA A C 1
ATOM 1312 O O . ALA A 1 161 ? 2.091 -2.001 15.819 1.00 95.38 161 ALA A O 1
ATOM 1313 N N . LEU A 1 162 ? 1.878 -2.627 13.680 1.00 97.12 162 LEU A N 1
ATOM 1314 C CA . LEU A 1 162 ? 0.851 -3.647 13.953 1.00 97.12 162 LEU A CA 1
ATOM 1315 C C . LEU A 1 162 ? 1.351 -4.698 14.954 1.00 97.12 162 LEU A C 1
ATOM 1317 O O . LEU A 1 162 ? 0.613 -5.184 15.815 1.00 97.12 162 LEU A O 1
ATOM 1321 N N . ARG A 1 163 ? 2.639 -5.032 14.864 1.00 94.50 163 ARG A N 1
ATOM 1322 C CA . ARG A 1 163 ? 3.274 -6.048 15.701 1.00 94.50 163 ARG A CA 1
ATOM 1323 C C . ARG A 1 163 ? 3.578 -5.590 17.123 1.00 94.50 163 ARG A C 1
ATOM 1325 O O . ARG A 1 163 ? 3.878 -6.454 17.947 1.00 94.50 163 ARG A O 1
ATOM 1332 N N . GLU A 1 164 ? 3.454 -4.297 17.427 1.00 95.25 164 GLU A N 1
ATOM 1333 C CA . GLU A 1 164 ? 3.436 -3.810 18.812 1.00 95.25 164 GLU A CA 1
ATOM 1334 C C . GLU A 1 164 ? 2.186 -4.305 19.564 1.00 95.25 164 GLU A C 1
ATOM 1336 O O . GLU A 1 164 ? 2.268 -4.553 20.764 1.00 95.25 164 GLU A O 1
ATOM 1341 N N . TYR A 1 165 ? 1.067 -4.538 18.864 1.00 97.25 165 TYR A N 1
ATOM 1342 C CA . TYR A 1 165 ? -0.169 -5.086 19.447 1.00 97.25 165 TYR A CA 1
ATOM 1343 C C . TYR A 1 165 ? -0.244 -6.601 19.330 1.00 97.25 165 TYR A C 1
ATOM 1345 O O . TYR A 1 165 ? -0.701 -7.281 20.247 1.00 97.25 165 TYR A O 1
ATOM 1353 N N . ASN A 1 166 ? 0.220 -7.150 18.206 1.00 96.38 166 ASN A N 1
ATOM 1354 C CA . ASN A 1 166 ? 0.245 -8.589 18.009 1.00 96.38 166 ASN A CA 1
ATOM 1355 C C . ASN A 1 166 ? 1.462 -9.033 17.193 1.00 96.38 166 ASN A C 1
ATOM 1357 O O . ASN A 1 166 ? 1.505 -8.946 15.966 1.00 96.38 166 ASN A O 1
ATOM 1361 N N . SER A 1 167 ? 2.442 -9.617 17.884 1.00 93.81 167 SER A N 1
ATOM 1362 C CA . SER A 1 167 ? 3.699 -10.098 17.294 1.00 93.81 167 SER A CA 1
ATOM 1363 C C . SER A 1 167 ? 3.555 -11.242 16.274 1.00 93.81 167 SER A C 1
ATOM 1365 O O . SER A 1 167 ? 4.557 -11.684 15.705 1.00 93.81 167 SER A O 1
ATOM 1367 N N . ARG A 1 168 ? 2.348 -11.754 16.014 1.00 91.81 168 ARG A N 1
ATOM 1368 C CA . ARG A 1 168 ? 2.084 -12.742 14.954 1.00 91.81 168 ARG A CA 1
ATOM 1369 C C . ARG A 1 168 ? 1.573 -12.106 13.664 1.00 91.81 168 ARG A C 1
ATOM 1371 O O . ARG A 1 168 ? 1.666 -12.747 12.622 1.00 91.81 168 ARG A O 1
ATOM 1378 N N . VAL A 1 169 ? 1.114 -10.857 13.713 1.00 95.69 169 VAL A N 1
ATOM 1379 C CA . VAL A 1 169 ? 0.584 -10.158 12.541 1.00 95.69 169 VAL A CA 1
ATOM 1380 C C . VAL A 1 169 ? 1.691 -9.916 11.520 1.00 95.69 169 VAL A C 1
ATOM 1382 O O . VAL A 1 169 ? 2.827 -9.563 11.849 1.00 95.69 169 VAL A O 1
ATOM 1385 N N . THR A 1 170 ? 1.344 -10.169 10.267 1.00 93.38 170 THR A N 1
ATOM 1386 C CA . THR A 1 170 ? 2.112 -9.855 9.063 1.00 93.38 170 THR A CA 1
ATOM 1387 C C . THR A 1 170 ? 1.110 -9.246 8.095 1.00 93.38 170 THR A C 1
ATOM 1389 O O . THR A 1 170 ? -0.019 -9.736 8.033 1.00 93.38 170 THR A O 1
ATOM 1392 N N . LEU A 1 171 ? 1.475 -8.180 7.381 1.00 96.56 171 LEU A N 1
ATOM 1393 C CA . LEU A 1 171 ? 0.518 -7.525 6.489 1.00 96.56 171 LEU A CA 1
ATOM 1394 C C . LEU A 1 171 ? 0.050 -8.493 5.392 1.00 96.56 171 LEU A C 1
ATOM 1396 O O . LEU A 1 171 ? 0.897 -9.089 4.721 1.00 96.56 171 LEU A O 1
ATOM 1400 N N . PRO A 1 172 ? -1.264 -8.669 5.179 1.00 98.19 172 PRO A N 1
ATOM 1401 C CA . PRO A 1 172 ? -1.746 -9.368 4.004 1.00 98.19 172 PRO A CA 1
ATOM 1402 C C . PRO A 1 172 ? -1.723 -8.452 2.778 1.00 98.19 172 PRO A C 1
ATOM 1404 O O . PRO A 1 172 ? -1.573 -7.234 2.880 1.00 98.19 172 PRO A O 1
ATOM 1407 N N . TYR A 1 173 ? -1.882 -9.048 1.603 1.00 98.62 173 TYR A N 1
ATOM 1408 C CA . TYR A 1 173 ? -2.060 -8.326 0.350 1.00 98.62 173 TYR A CA 1
ATOM 1409 C C . TYR A 1 173 ? -3.405 -8.662 -0.288 1.00 98.62 173 TYR A C 1
ATOM 1411 O O . TYR A 1 173 ? -3.976 -9.722 -0.036 1.00 98.62 173 TYR A O 1
ATOM 1419 N N . TRP A 1 174 ? -3.895 -7.767 -1.140 1.00 98.62 174 TRP A N 1
ATOM 1420 C CA . TRP A 1 174 ? -5.084 -7.995 -1.957 1.00 98.62 174 TRP A CA 1
ATOM 1421 C C . TRP A 1 174 ? -4.691 -8.185 -3.422 1.00 98.62 174 TRP A C 1
ATOM 1423 O O . TRP A 1 174 ? -4.258 -7.239 -4.079 1.00 98.62 174 TRP A O 1
ATOM 1433 N N . ASP A 1 175 ? -4.859 -9.402 -3.948 1.00 98.31 175 ASP A N 1
ATOM 1434 C CA . ASP A 1 175 ? -4.654 -9.659 -5.378 1.00 98.31 175 ASP A CA 1
ATOM 1435 C C . ASP A 1 175 ? -5.868 -9.187 -6.191 1.00 98.31 175 ASP A C 1
ATOM 1437 O O . ASP A 1 175 ? -6.802 -9.946 -6.475 1.00 98.31 175 ASP A O 1
ATOM 1441 N N . SER A 1 176 ? -5.838 -7.914 -6.585 1.00 98.56 176 SER A N 1
ATOM 1442 C CA . SER A 1 176 ? -6.891 -7.277 -7.384 1.00 98.56 176 SER A CA 1
ATOM 1443 C C . SER A 1 176 ? -7.053 -7.864 -8.790 1.00 98.56 176 SER A C 1
ATOM 1445 O O . SER A 1 176 ? -8.055 -7.602 -9.453 1.00 98.56 176 SER A O 1
ATOM 1447 N N . ARG A 1 177 ? -6.111 -8.692 -9.262 1.00 98.00 177 ARG A N 1
ATOM 1448 C CA . ARG A 1 177 ? -6.227 -9.371 -10.561 1.00 98.00 177 ARG A CA 1
ATOM 1449 C C . ARG A 1 177 ? -7.327 -10.418 -10.565 1.00 98.00 177 ARG A C 1
ATOM 1451 O O . ARG A 1 177 ? -7.942 -10.630 -11.604 1.00 98.00 177 ARG A O 1
ATOM 1458 N N . ALA A 1 178 ? -7.548 -11.086 -9.433 1.00 96.38 178 ALA A N 1
ATOM 1459 C CA . ALA A 1 178 ? -8.628 -12.059 -9.307 1.00 96.38 178 ALA A CA 1
ATOM 1460 C C . ALA A 1 178 ? -9.987 -11.366 -9.478 1.00 96.38 178 ALA A C 1
ATOM 1462 O O . ALA A 1 178 ? -10.839 -11.843 -10.220 1.00 96.38 178 ALA A O 1
ATOM 1463 N N . ASP A 1 179 ? -10.130 -10.188 -8.873 1.00 97.94 179 ASP A N 1
ATOM 1464 C CA . ASP A 1 179 ? -11.355 -9.393 -8.928 1.00 97.94 179 ASP A CA 1
ATOM 1465 C C . ASP A 1 179 ? -11.551 -8.753 -10.309 1.00 97.94 179 ASP A C 1
ATOM 1467 O O . ASP A 1 179 ? -12.676 -8.634 -10.780 1.00 97.94 179 ASP A O 1
ATOM 1471 N N . TYR A 1 180 ? -10.462 -8.417 -11.016 1.00 98.12 180 TYR A N 1
ATOM 1472 C CA . TYR A 1 180 ? -10.521 -7.944 -12.404 1.00 98.12 180 TYR A CA 1
ATOM 1473 C C . TYR A 1 180 ? -11.229 -8.940 -13.340 1.00 98.12 180 TYR A C 1
ATOM 1475 O O . TYR A 1 180 ? -11.857 -8.524 -14.313 1.00 98.12 180 TYR A O 1
ATOM 1483 N N . LEU A 1 181 ? -11.113 -10.242 -13.063 1.00 97.44 181 LEU A N 1
ATOM 1484 C CA . LEU A 1 181 ? -11.676 -11.316 -13.885 1.00 97.44 181 LEU A CA 1
ATOM 1485 C C . LEU A 1 181 ? -13.151 -11.622 -13.577 1.00 97.44 181 LEU A C 1
ATOM 1487 O O . LEU A 1 181 ? -13.726 -12.486 -14.233 1.00 97.44 181 LEU A O 1
ATOM 1491 N N . MET A 1 182 ? -13.755 -10.953 -12.593 1.00 97.06 182 MET A N 1
ATOM 1492 C CA . MET A 1 182 ? -15.172 -11.115 -12.264 1.00 97.06 182 MET A CA 1
ATOM 1493 C C . MET A 1 182 ? -16.066 -10.410 -13.292 1.00 97.06 182 MET A C 1
ATOM 1495 O O . MET A 1 182 ? -15.717 -9.333 -13.778 1.00 97.06 182 MET A O 1
ATOM 1499 N N . ASP A 1 183 ? -17.254 -10.970 -13.551 1.00 96.56 183 ASP A N 1
ATOM 1500 C CA . ASP A 1 183 ? -18.268 -10.355 -14.426 1.00 96.56 183 ASP A CA 1
ATOM 1501 C C . ASP A 1 183 ? -18.671 -8.961 -13.929 1.00 96.56 183 ASP A C 1
ATOM 1503 O O . ASP A 1 183 ? -18.771 -8.009 -14.704 1.00 96.56 183 ASP A O 1
ATOM 1507 N N . ASN A 1 184 ? -18.850 -8.837 -12.612 1.00 96.50 184 ASN A N 1
ATOM 1508 C CA . ASN A 1 184 ? -19.025 -7.568 -11.928 1.00 96.50 184 ASN A CA 1
ATOM 1509 C C . ASN A 1 184 ? -17.943 -7.405 -10.857 1.00 96.50 184 ASN A C 1
ATOM 1511 O O . ASN A 1 184 ? -18.007 -7.980 -9.773 1.00 96.50 184 ASN A O 1
ATOM 1515 N N . GLN A 1 185 ? -16.938 -6.596 -11.172 1.00 96.88 185 GLN A N 1
ATOM 1516 C CA . GLN A 1 185 ? -15.777 -6.358 -10.310 1.00 96.88 185 GLN A CA 1
ATOM 1517 C C . GLN A 1 185 ? -16.150 -5.692 -8.975 1.00 96.88 185 GLN A C 1
ATOM 1519 O O . GLN A 1 185 ? -15.418 -5.812 -7.994 1.00 96.88 185 GLN A O 1
ATOM 1524 N N . GLU A 1 186 ? -17.276 -4.974 -8.926 1.00 95.56 186 GLU A N 1
ATOM 1525 C CA . GLU A 1 186 ? -17.742 -4.315 -7.704 1.00 95.56 186 GLU A CA 1
ATOM 1526 C C . GLU A 1 186 ? -18.294 -5.294 -6.659 1.00 95.56 186 GLU A C 1
ATOM 1528 O O . GLU A 1 186 ? -18.368 -4.937 -5.485 1.00 95.56 186 GLU A O 1
ATOM 1533 N N . ASP A 1 187 ? -18.609 -6.531 -7.060 1.00 95.50 187 ASP A N 1
ATOM 1534 C CA . ASP A 1 187 ? -19.109 -7.585 -6.169 1.00 95.50 187 ASP A CA 1
ATOM 1535 C C . ASP A 1 187 ? -17.975 -8.291 -5.397 1.00 95.50 187 ASP A C 1
ATOM 1537 O O . ASP A 1 187 ? -18.193 -9.315 -4.746 1.00 95.50 187 ASP A O 1
ATOM 1541 N N . SER A 1 188 ? -16.742 -7.771 -5.465 1.00 96.56 188 SER A N 1
ATOM 1542 C CA . SER A 1 188 ? -15.608 -8.314 -4.714 1.00 96.56 188 SER A CA 1
ATOM 1543 C C . SER A 1 188 ? -15.916 -8.369 -3.216 1.00 96.56 188 SER A C 1
ATOM 1545 O O . SER A 1 188 ? -16.259 -7.365 -2.584 1.00 96.56 188 SER A O 1
ATOM 1547 N N . ILE A 1 189 ? -15.703 -9.548 -2.621 1.00 96.12 189 ILE A N 1
ATOM 1548 C CA . ILE A 1 189 ? -15.919 -9.789 -1.188 1.00 96.12 189 ILE A CA 1
ATOM 1549 C C . ILE A 1 189 ? -15.082 -8.856 -0.302 1.00 96.12 189 ILE A C 1
ATOM 1551 O O . ILE A 1 189 ? -15.461 -8.592 0.841 1.00 96.12 189 ILE A O 1
ATOM 1555 N N . LEU A 1 190 ? -13.977 -8.313 -0.831 1.00 96.94 190 LEU A N 1
ATOM 1556 C CA . LEU A 1 190 ? -13.147 -7.352 -0.114 1.00 96.94 190 LEU A CA 1
ATOM 1557 C C . LEU A 1 190 ? -13.954 -6.120 0.321 1.00 96.94 190 LEU A C 1
ATOM 1559 O O . LEU A 1 190 ? -13.712 -5.577 1.395 1.00 96.94 190 LEU A O 1
ATOM 1563 N N . PHE A 1 191 ? -14.951 -5.712 -0.466 1.00 97.69 191 PHE A N 1
ATOM 1564 C CA . PHE A 1 191 ? -15.777 -4.531 -0.208 1.00 97.69 191 PHE A CA 1
ATOM 1565 C C . PHE A 1 191 ? -17.148 -4.895 0.372 1.00 97.69 191 PHE A C 1
ATOM 1567 O O . PHE A 1 191 ? -18.176 -4.310 0.034 1.00 97.69 191 PHE A O 1
ATOM 1574 N N . THR A 1 192 ? -17.147 -5.866 1.282 1.00 97.06 192 THR A N 1
ATOM 1575 C CA . THR A 1 192 ? -18.304 -6.263 2.092 1.00 97.06 192 THR A CA 1
ATOM 1576 C C . THR A 1 192 ? -18.031 -6.003 3.569 1.00 97.06 192 THR A C 1
ATOM 1578 O O . THR A 1 192 ? -16.893 -5.745 3.973 1.00 97.06 192 THR A O 1
ATOM 1581 N N . GLU A 1 193 ? -19.065 -6.099 4.402 1.00 96.81 193 GLU A N 1
ATOM 1582 C CA . GLU A 1 193 ? -18.947 -5.959 5.858 1.00 96.81 193 GLU A CA 1
ATOM 1583 C C . GLU A 1 193 ? -17.991 -6.969 6.510 1.00 96.81 193 GLU A C 1
ATOM 1585 O O . GLU A 1 193 ? -17.463 -6.698 7.584 1.00 96.81 193 GLU A O 1
ATOM 1590 N N . ILE A 1 194 ? -17.709 -8.091 5.845 1.00 94.38 194 ILE A N 1
ATOM 1591 C CA . ILE A 1 194 ? -16.776 -9.105 6.342 1.00 94.38 194 ILE A CA 1
ATOM 1592 C C . ILE A 1 194 ? -15.340 -8.570 6.308 1.00 94.38 194 ILE A C 1
ATOM 1594 O O . ILE A 1 194 ? -14.597 -8.741 7.269 1.00 94.38 194 ILE A O 1
ATOM 1598 N N . PHE A 1 195 ? -14.946 -7.901 5.217 1.00 96.19 195 PHE A N 1
ATOM 1599 C CA . PHE A 1 195 ? -13.544 -7.557 4.971 1.00 96.19 195 PHE A CA 1
ATOM 1600 C C . PHE A 1 195 ? -13.203 -6.094 5.225 1.00 96.19 195 PHE A C 1
ATOM 1602 O O . PHE A 1 195 ? -12.254 -5.797 5.948 1.00 96.19 195 PHE A O 1
ATOM 1609 N N . SER A 1 196 ? -13.887 -5.156 4.572 1.00 96.50 196 SER A N 1
ATOM 1610 C CA . SER A 1 196 ? -13.467 -3.746 4.606 1.00 96.50 196 SER A CA 1
ATOM 1611 C C . SER A 1 196 ? -14.615 -2.745 4.591 1.00 96.50 196 SER A C 1
ATOM 1613 O O . SER A 1 196 ? -14.354 -1.543 4.663 1.00 96.50 196 SER A O 1
ATOM 1615 N N . GLY A 1 197 ? -15.863 -3.204 4.528 1.00 97.12 197 GLY A N 1
ATOM 1616 C CA . GLY A 1 197 ? -17.061 -2.372 4.450 1.00 97.12 197 GLY A CA 1
ATOM 1617 C C . GLY A 1 197 ? -17.507 -2.057 3.024 1.00 97.12 197 GLY A C 1
ATOM 1618 O O . GLY A 1 197 ? -16.830 -2.394 2.056 1.00 97.12 197 GLY A O 1
ATOM 1619 N N . ASN A 1 198 ? -18.656 -1.389 2.920 1.00 97.12 198 ASN A N 1
ATOM 1620 C CA . ASN A 1 198 ? -19.387 -1.144 1.676 1.00 97.12 198 ASN A CA 1
ATOM 1621 C C . ASN A 1 198 ? -18.544 -0.506 0.547 1.00 97.12 198 ASN A C 1
ATOM 1623 O O . ASN A 1 198 ? -17.644 0.302 0.810 1.00 97.12 198 ASN A O 1
ATOM 1627 N N . PRO A 1 199 ? -18.872 -0.813 -0.726 1.00 96.12 199 PRO A N 1
ATOM 1628 C CA . PRO A 1 199 ? -18.061 -0.428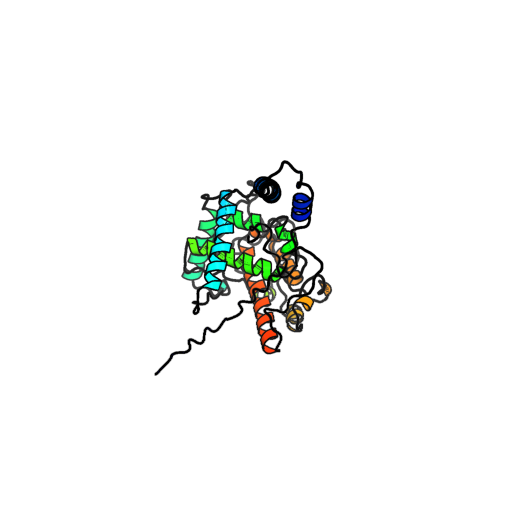 -1.886 1.00 96.12 199 PRO A CA 1
ATOM 1629 C C . PRO A 1 199 ? -18.260 1.034 -2.318 1.00 96.12 199 PRO A C 1
ATOM 1631 O O . PRO A 1 199 ? -17.399 1.643 -2.955 1.00 96.12 199 PRO A O 1
ATOM 1634 N N . LYS A 1 200 ? -19.415 1.625 -2.002 1.00 96.31 200 LYS A N 1
ATOM 1635 C CA . LYS A 1 200 ? -19.806 2.955 -2.480 1.00 96.31 200 LYS A CA 1
ATOM 1636 C C . LYS A 1 200 ? -20.361 3.807 -1.349 1.00 96.31 200 LYS A C 1
ATOM 1638 O O . LYS A 1 200 ? -21.106 3.321 -0.501 1.00 96.31 200 LYS A O 1
ATOM 1643 N N . GLY A 1 201 ? -20.030 5.094 -1.380 1.00 95.44 201 GLY A N 1
ATOM 1644 C CA . GLY A 1 201 ? -20.455 6.069 -0.384 1.00 95.44 201 GLY A CA 1
ATOM 1645 C C . GLY A 1 201 ? -19.555 6.088 0.847 1.00 95.44 201 GLY A C 1
ATOM 1646 O O . GLY A 1 201 ? -18.396 5.672 0.802 1.00 95.44 201 GLY A O 1
ATOM 1647 N N . VAL A 1 202 ? -20.080 6.653 1.932 1.00 96.44 202 VAL A N 1
ATOM 1648 C CA . VAL A 1 202 ? -19.408 6.634 3.235 1.00 96.44 202 VAL A CA 1
ATOM 1649 C C . VAL A 1 202 ? -19.399 5.200 3.763 1.00 96.44 202 VAL A C 1
ATOM 1651 O O . VAL A 1 202 ? -20.391 4.486 3.618 1.00 96.44 202 VAL A O 1
ATOM 1654 N N . VAL A 1 203 ? -18.280 4.772 4.343 1.00 97.25 203 VAL A N 1
ATOM 1655 C CA . VAL A 1 203 ? -18.117 3.423 4.890 1.00 97.25 203 VAL A CA 1
ATOM 1656 C C . VAL A 1 203 ? -18.825 3.338 6.245 1.00 97.25 203 VAL A C 1
ATOM 1658 O O . VAL A 1 203 ? -18.340 3.849 7.256 1.00 97.25 203 VAL A O 1
ATOM 1661 N N . TYR A 1 204 ? -19.994 2.699 6.254 1.00 97.31 204 TYR A N 1
ATOM 1662 C CA . TYR A 1 204 ? -20.853 2.511 7.433 1.00 97.31 204 TYR A CA 1
ATOM 1663 C C . TYR A 1 204 ? -20.933 1.055 7.902 1.00 97.31 204 TYR A C 1
ATOM 1665 O O . TYR A 1 204 ? -21.624 0.755 8.868 1.00 97.31 204 TYR A O 1
ATOM 1673 N N . THR A 1 205 ? -20.236 0.146 7.225 1.00 97.88 205 THR A N 1
ATOM 1674 C CA . THR A 1 205 ? -20.282 -1.296 7.494 1.00 97.88 205 THR A CA 1
ATOM 1675 C C . THR A 1 205 ? -18.880 -1.874 7.642 1.00 97.88 205 THR A C 1
ATOM 1677 O O . THR A 1 205 ? -17.896 -1.276 7.200 1.00 97.88 205 THR A O 1
ATOM 1680 N N . GLY A 1 206 ? -18.798 -3.050 8.261 1.00 97.44 206 GLY A N 1
ATOM 1681 C CA . GLY A 1 206 ? -17.558 -3.796 8.446 1.00 97.44 206 GLY A CA 1
ATOM 1682 C C . GLY A 1 206 ? -16.557 -3.185 9.430 1.00 97.44 206 GLY A C 1
ATOM 1683 O O . GLY A 1 206 ? -16.884 -2.257 10.175 1.00 97.44 206 GLY A O 1
ATOM 1684 N N . PRO A 1 207 ? -15.319 -3.710 9.469 1.00 97.00 207 PRO A N 1
ATOM 1685 C CA . PRO A 1 207 ? -14.366 -3.431 10.547 1.00 97.00 207 PRO A CA 1
ATOM 1686 C C . PRO A 1 207 ? -13.864 -1.981 10.598 1.00 97.00 207 PRO A C 1
ATOM 1688 O O . PRO A 1 207 ? -13.352 -1.546 11.632 1.00 97.00 207 PRO A O 1
ATOM 1691 N N . PHE A 1 208 ? -14.024 -1.238 9.500 1.00 96.50 208 PHE A N 1
ATOM 1692 C CA . PHE A 1 208 ? -13.565 0.146 9.342 1.00 96.50 208 PHE A CA 1
ATOM 1693 C C . PHE A 1 208 ? -14.723 1.151 9.235 1.00 96.50 208 PHE A C 1
ATOM 1695 O O . PHE A 1 208 ? -14.541 2.279 8.773 1.00 96.50 208 PHE A O 1
ATOM 1702 N N . ALA A 1 209 ? -15.929 0.743 9.643 1.00 96.31 209 ALA A N 1
ATOM 1703 C CA . ALA A 1 209 ? -17.097 1.612 9.678 1.00 96.31 209 ALA A CA 1
ATOM 1704 C C . ALA A 1 209 ? -16.847 2.860 10.538 1.00 96.31 209 ALA A C 1
ATOM 1706 O O . ALA A 1 209 ? -16.236 2.784 11.604 1.00 96.31 209 ALA A O 1
ATOM 1707 N N . TYR A 1 210 ? -17.361 4.008 10.086 1.00 94.56 210 TYR A N 1
ATOM 1708 C CA . TYR A 1 210 ? -17.316 5.287 10.812 1.00 94.56 210 TYR A CA 1
ATOM 1709 C C . TYR A 1 210 ? -15.908 5.821 11.123 1.00 94.56 210 TYR A C 1
ATOM 1711 O O . TYR A 1 210 ? -15.756 6.710 11.961 1.00 94.56 210 TYR A O 1
ATOM 1719 N N . TRP A 1 211 ? -14.870 5.333 10.442 1.00 93.81 211 TRP A N 1
ATOM 1720 C CA . TRP A 1 211 ? -13.530 5.898 10.570 1.00 93.81 211 TRP A CA 1
ATOM 1721 C C . TRP A 1 211 ? -13.497 7.339 10.051 1.00 93.81 211 TRP A C 1
ATOM 1723 O O . TRP A 1 211 ? -13.851 7.602 8.902 1.00 93.81 211 TRP A O 1
ATOM 1733 N N . SER A 1 212 ? -13.056 8.272 10.894 1.00 89.00 212 SER A N 1
ATOM 1734 C CA . SER A 1 212 ? -12.808 9.670 10.529 1.00 89.00 212 SER A CA 1
ATOM 1735 C C . SER A 1 212 ? -11.387 9.866 10.005 1.00 89.00 212 SER A C 1
ATOM 1737 O O . SER A 1 212 ? -10.481 9.084 10.314 1.00 89.00 212 SER A O 1
ATOM 1739 N N . THR A 1 213 ? -11.176 10.924 9.221 1.00 78.00 213 THR A N 1
ATOM 1740 C CA . THR A 1 213 ? -9.837 11.318 8.762 1.00 78.00 213 THR A CA 1
ATOM 1741 C C . THR A 1 213 ? -9.292 12.501 9.569 1.00 78.00 213 THR A C 1
ATOM 1743 O O . THR A 1 213 ? -10.046 13.416 9.901 1.00 78.00 213 THR A O 1
ATOM 1746 N N . PRO A 1 214 ? -7.983 12.540 9.874 1.00 72.38 214 PRO A N 1
ATOM 1747 C CA . PRO A 1 214 ? -7.385 13.578 10.718 1.00 72.38 214 PRO A CA 1
ATOM 1748 C C . PRO A 1 214 ? -7.300 14.945 10.018 1.00 72.38 214 PRO A C 1
ATOM 1750 O O . PRO A 1 214 ? -7.203 15.972 10.678 1.00 72.38 214 PRO A O 1
ATOM 1753 N N . ILE A 1 215 ? -7.340 14.975 8.681 1.00 67.50 215 ILE A N 1
ATOM 1754 C CA . ILE A 1 215 ? -7.200 16.205 7.882 1.00 67.50 215 ILE A CA 1
ATOM 1755 C C . ILE A 1 215 ? -8.527 16.966 7.788 1.00 67.50 215 ILE A C 1
ATOM 1757 O O . ILE A 1 215 ? -8.541 18.191 7.690 1.00 67.50 215 ILE A O 1
ATOM 1761 N N . GLN A 1 216 ? -9.648 16.245 7.819 1.00 66.12 216 GLN A N 1
ATOM 1762 C CA . GLN A 1 216 ? -10.989 16.811 7.908 1.00 66.12 216 GLN A CA 1
ATOM 1763 C C . GLN A 1 216 ? -11.776 15.962 8.912 1.00 66.12 216 GLN A C 1
ATOM 1765 O O . GLN A 1 216 ? -12.389 14.975 8.512 1.00 66.12 216 GLN A O 1
ATOM 1770 N N . PRO A 1 217 ? -11.765 16.321 10.210 1.00 57.41 217 PRO A N 1
ATOM 1771 C CA . PRO A 1 217 ? -12.347 15.507 11.284 1.00 57.41 217 PRO A CA 1
ATOM 1772 C C . PRO A 1 217 ? -13.839 15.167 11.115 1.00 57.41 217 PRO A C 1
ATOM 1774 O O . PRO A 1 217 ? -14.325 14.219 11.727 1.00 57.41 217 PRO A O 1
ATOM 1777 N N . SER A 1 218 ? -14.566 15.909 10.272 1.00 60.94 218 SER A N 1
ATOM 1778 C CA . SER A 1 218 ? -15.967 15.657 9.899 1.00 60.94 218 SER A CA 1
ATOM 1779 C C . SER A 1 218 ? -16.145 14.763 8.662 1.00 60.94 218 SER A C 1
ATOM 1781 O O . SER A 1 218 ? -17.272 14.397 8.326 1.00 60.94 218 SER A O 1
ATOM 1783 N N . THR A 1 219 ? -15.058 14.392 7.986 1.00 79.06 219 THR A N 1
ATOM 1784 C CA . THR A 1 219 ? -15.070 13.552 6.789 1.00 79.06 219 THR A CA 1
ATOM 1785 C C . THR A 1 219 ? -14.776 12.110 7.179 1.00 79.06 219 THR A C 1
ATOM 1787 O O . THR A 1 219 ? -13.659 11.756 7.569 1.00 79.06 219 THR A O 1
ATOM 1790 N N . LEU A 1 220 ? -15.813 11.281 7.069 1.00 91.56 220 LEU A N 1
ATOM 1791 C CA . LEU A 1 220 ? -15.727 9.834 7.224 1.00 91.56 220 LEU A CA 1
ATOM 1792 C C . LEU A 1 220 ? -15.131 9.180 5.975 1.00 91.56 220 LEU A C 1
ATOM 1794 O O . LEU A 1 220 ? -15.300 9.682 4.857 1.00 91.56 220 LEU A O 1
ATOM 1798 N N . LEU A 1 221 ? -14.492 8.026 6.173 1.00 94.50 221 LEU A N 1
ATOM 1799 C CA . LEU A 1 221 ? -13.962 7.186 5.107 1.00 94.50 221 LEU A CA 1
ATOM 1800 C C . LEU A 1 221 ? -15.023 6.961 4.020 1.00 94.50 221 LEU A C 1
ATOM 1802 O O . LEU A 1 221 ? -16.184 6.664 4.301 1.00 94.50 221 LEU A O 1
ATOM 1806 N N . ARG A 1 222 ? -14.617 7.114 2.759 1.00 94.56 222 ARG A N 1
ATOM 1807 C CA . ARG A 1 222 ? -15.506 7.086 1.590 1.00 94.56 222 ARG A CA 1
ATOM 1808 C C . ARG A 1 222 ? -14.850 6.367 0.422 1.00 94.56 222 ARG A C 1
ATOM 1810 O O . ARG A 1 222 ? -13.677 6.629 0.146 1.00 94.56 222 ARG A O 1
ATOM 1817 N N . ARG A 1 223 ? -15.640 5.573 -0.305 1.00 96.81 223 ARG A N 1
ATOM 1818 C CA . ARG A 1 223 ? -15.260 4.858 -1.534 1.00 96.81 223 ARG A CA 1
ATOM 1819 C C . ARG A 1 223 ? -16.264 5.108 -2.658 1.00 96.81 223 ARG A C 1
ATOM 1821 O O . ARG A 1 223 ? -17.420 5.451 -2.403 1.00 96.81 223 ARG A O 1
ATOM 1828 N N . GLU A 1 224 ? -15.825 4.967 -3.902 1.00 96.56 224 GLU A N 1
ATOM 1829 C CA . GLU A 1 224 ? -16.676 5.077 -5.094 1.00 96.56 224 GLU A CA 1
ATOM 1830 C C . GLU A 1 224 ? -16.191 4.076 -6.151 1.00 96.56 224 GLU A C 1
ATOM 1832 O O . GLU A 1 224 ? -15.689 4.464 -7.208 1.00 96.56 224 GLU A O 1
ATOM 1837 N N . LEU A 1 225 ? -16.325 2.787 -5.821 1.00 97.94 225 LEU A N 1
ATOM 1838 C CA . LEU A 1 225 ? -15.842 1.684 -6.645 1.00 97.94 225 LEU A CA 1
ATOM 1839 C C . LEU A 1 225 ? -16.304 1.770 -8.107 1.00 97.94 225 LEU A C 1
ATOM 1841 O O . LEU A 1 225 ? -17.457 2.108 -8.381 1.00 97.94 225 LEU A O 1
ATOM 1845 N N . GLY A 1 226 ? -15.399 1.461 -9.039 1.00 97.00 226 GLY A N 1
ATOM 1846 C CA . GLY A 1 226 ? -15.713 1.260 -10.459 1.00 97.00 226 GLY A CA 1
ATOM 1847 C C . GLY A 1 226 ? -16.015 2.524 -11.271 1.00 97.00 226 GLY A C 1
ATOM 1848 O O . GLY A 1 226 ? -16.198 2.439 -12.481 1.00 97.00 226 GLY A O 1
ATOM 1849 N N . ILE A 1 227 ? -16.032 3.713 -10.654 1.00 95.81 227 ILE A N 1
ATOM 1850 C CA . ILE A 1 227 ? -16.361 4.970 -11.353 1.00 95.81 227 ILE A CA 1
ATOM 1851 C C . ILE A 1 227 ? -15.229 5.445 -12.277 1.00 95.81 227 ILE A C 1
ATOM 1853 O O . ILE A 1 227 ? -15.477 6.079 -13.303 1.00 95.81 227 ILE A O 1
ATOM 1857 N N . LYS A 1 228 ? -13.976 5.180 -11.902 1.00 95.88 228 LYS A N 1
ATOM 1858 C CA . LYS A 1 228 ? -12.757 5.562 -12.630 1.00 95.88 228 LYS A CA 1
ATOM 1859 C C . LYS A 1 228 ? -11.710 4.467 -12.493 1.00 95.88 228 LYS A C 1
ATOM 1861 O O . LYS A 1 228 ? -11.849 3.595 -11.657 1.00 95.88 228 LYS A O 1
ATOM 1866 N N . GLY A 1 229 ? -10.628 4.545 -13.265 1.00 96.50 229 GLY A N 1
ATOM 1867 C CA . GLY A 1 229 ? -9.521 3.595 -13.136 1.00 96.50 229 GLY A CA 1
ATOM 1868 C C . GLY A 1 229 ? -9.925 2.159 -13.474 1.00 96.50 229 GLY A C 1
ATOM 1869 O O . GLY A 1 229 ? -10.916 1.919 -14.160 1.00 96.50 229 GLY A O 1
ATOM 1870 N N . SER A 1 230 ? -9.122 1.204 -13.022 1.00 98.00 230 SER A N 1
ATOM 1871 C CA . SER A 1 230 ? -9.364 -0.224 -13.214 1.00 98.00 230 SER A CA 1
ATOM 1872 C C . SER A 1 230 ? -8.598 -1.033 -12.176 1.00 98.00 230 SER A C 1
ATOM 1874 O O . SER A 1 230 ? -7.515 -0.629 -11.754 1.00 98.00 230 SER A O 1
ATOM 1876 N N . LEU A 1 231 ? -9.097 -2.222 -11.843 1.00 98.62 231 LEU A N 1
ATOM 1877 C CA . LEU A 1 231 ? -8.278 -3.235 -11.179 1.00 98.62 231 LEU A CA 1
ATOM 1878 C C . LEU A 1 231 ? -7.099 -3.666 -12.074 1.00 98.62 231 LEU A C 1
ATOM 1880 O O . LEU A 1 231 ? -7.074 -3.364 -13.275 1.00 98.62 231 LEU A O 1
ATOM 1884 N N . ILE A 1 232 ? -6.105 -4.357 -11.506 1.00 98.31 232 ILE A N 1
ATOM 1885 C CA . ILE A 1 232 ? -4.923 -4.775 -12.270 1.00 98.31 232 ILE A CA 1
ATOM 1886 C C . ILE A 1 232 ? -5.328 -5.821 -13.311 1.00 98.31 232 ILE A C 1
ATOM 1888 O O . ILE A 1 232 ? -5.670 -6.954 -12.984 1.00 98.31 232 ILE A O 1
ATOM 1892 N N . ASN A 1 233 ? -5.227 -5.448 -14.587 1.00 97.81 233 ASN A N 1
ATOM 1893 C CA . ASN A 1 233 ? -5.463 -6.352 -15.705 1.00 97.81 233 ASN A CA 1
ATOM 1894 C C . ASN A 1 233 ? -4.286 -7.353 -15.832 1.00 97.81 233 ASN A C 1
ATOM 1896 O O . ASN A 1 233 ? -3.159 -6.922 -16.112 1.00 97.81 233 ASN A O 1
ATOM 1900 N N . PRO A 1 234 ? -4.519 -8.677 -15.701 1.00 97.00 234 PRO A N 1
ATOM 1901 C CA . PRO A 1 234 ? -3.457 -9.686 -15.768 1.00 97.00 234 PRO A CA 1
ATOM 1902 C C . PRO A 1 234 ? -2.698 -9.712 -17.100 1.00 97.00 234 PRO A C 1
ATOM 1904 O O . PRO A 1 234 ? -1.489 -9.941 -17.117 1.00 97.00 234 PRO A O 1
ATOM 1907 N N . GLU A 1 235 ? -3.387 -9.473 -18.217 1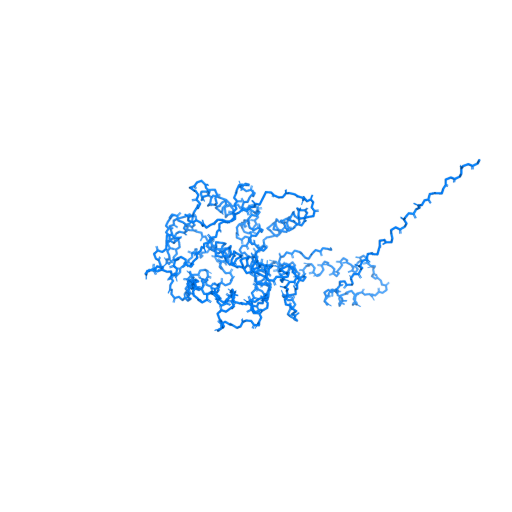.00 97.12 235 GLU A N 1
ATOM 1908 C CA . GLU A 1 235 ? -2.795 -9.484 -19.557 1.00 97.12 235 GLU A CA 1
ATOM 1909 C C . GLU A 1 235 ? -1.876 -8.284 -19.780 1.00 97.12 235 GLU A C 1
ATOM 1911 O O . GLU A 1 235 ? -0.753 -8.447 -20.265 1.00 97.12 235 GLU A O 1
ATOM 1916 N N . ARG A 1 236 ? -2.302 -7.086 -19.363 1.00 96.38 236 ARG A N 1
ATOM 1917 C CA . ARG A 1 236 ? -1.467 -5.877 -19.447 1.00 96.38 236 ARG A CA 1
ATOM 1918 C C . ARG A 1 236 ? -0.258 -5.968 -18.521 1.00 96.38 236 ARG A C 1
ATOM 1920 O O . ARG A 1 236 ? 0.839 -5.584 -18.916 1.00 96.38 236 ARG A O 1
ATOM 1927 N N . LEU A 1 237 ? -0.426 -6.546 -17.331 1.00 97.00 237 LEU A N 1
ATOM 1928 C CA . LEU A 1 237 ? 0.657 -6.729 -16.364 1.00 97.00 237 LEU A CA 1
ATOM 1929 C C . LEU A 1 237 ? 1.817 -7.584 -16.911 1.00 97.00 237 LEU A C 1
ATOM 1931 O O . LEU A 1 237 ? 2.963 -7.403 -16.500 1.00 97.00 237 LEU A O 1
ATOM 1935 N N . LYS A 1 238 ? 1.573 -8.468 -17.893 1.00 97.44 238 LYS A N 1
ATOM 1936 C CA . LYS A 1 238 ? 2.649 -9.226 -18.561 1.00 97.44 238 LYS A CA 1
ATOM 1937 C C . LYS A 1 238 ? 3.716 -8.314 -19.176 1.00 97.44 238 LYS A C 1
ATOM 1939 O O . LYS A 1 238 ? 4.854 -8.752 -19.310 1.00 97.44 238 LYS A O 1
ATOM 1944 N N . ALA A 1 239 ? 3.385 -7.075 -19.555 1.00 97.50 239 ALA A N 1
ATOM 1945 C CA . ALA A 1 239 ? 4.360 -6.116 -20.074 1.00 97.50 239 ALA A CA 1
ATOM 1946 C C . ALA A 1 239 ? 5.451 -5.776 -19.044 1.00 97.50 239 ALA A C 1
ATOM 1948 O O . ALA A 1 239 ? 6.624 -5.777 -19.411 1.00 97.50 239 ALA A O 1
ATOM 1949 N N . VAL A 1 240 ? 5.098 -5.624 -17.760 1.00 97.50 240 VAL A N 1
ATOM 1950 C CA . VAL A 1 240 ? 6.057 -5.415 -16.657 1.00 97.50 240 VAL A CA 1
ATOM 1951 C C . VAL A 1 240 ? 7.065 -6.568 -16.605 1.00 97.50 240 VAL A C 1
ATOM 1953 O O . VAL A 1 240 ? 8.274 -6.365 -16.626 1.00 97.50 240 VAL A O 1
ATOM 1956 N N . PHE A 1 241 ? 6.576 -7.811 -16.631 1.00 97.00 241 PHE A N 1
ATOM 1957 C CA . PHE A 1 241 ? 7.423 -9.004 -16.507 1.00 97.00 241 PHE A CA 1
ATOM 1958 C C . PHE A 1 241 ? 8.236 -9.351 -17.762 1.00 97.00 241 PHE A C 1
ATOM 1960 O O . PHE A 1 241 ? 9.104 -10.226 -17.704 1.00 97.00 241 PHE A O 1
ATOM 1967 N N . ARG A 1 242 ? 7.985 -8.688 -18.898 1.00 96.38 242 ARG A N 1
ATOM 1968 C CA . ARG A 1 242 ? 8.835 -8.802 -20.095 1.00 96.38 242 ARG A CA 1
ATOM 1969 C C . ARG A 1 242 ? 10.112 -7.975 -19.970 1.00 96.38 242 ARG A C 1
ATOM 1971 O O . ARG A 1 242 ? 11.125 -8.375 -20.545 1.00 96.38 242 ARG A O 1
ATOM 1978 N N . LYS A 1 243 ? 10.080 -6.882 -19.205 1.00 97.25 243 LYS A N 1
ATOM 1979 C CA . LYS A 1 243 ? 11.244 -6.026 -18.963 1.00 97.25 243 LYS A CA 1
ATOM 1980 C C . LYS A 1 243 ? 12.306 -6.737 -18.123 1.00 97.25 243 LYS A C 1
ATOM 1982 O O . LYS A 1 243 ? 12.060 -7.803 -17.545 1.00 97.25 243 LYS A O 1
ATOM 1987 N N . ARG A 1 244 ? 13.521 -6.196 -18.109 1.00 96.81 244 ARG A N 1
ATOM 1988 C CA . ARG A 1 244 ? 14.684 -6.799 -17.444 1.00 96.81 244 ARG A CA 1
ATOM 1989 C C . ARG A 1 244 ? 15.267 -5.916 -16.355 1.00 96.81 244 ARG A C 1
ATOM 1991 O O . ARG A 1 244 ? 15.839 -6.476 -15.427 1.00 96.81 244 ARG A O 1
ATOM 1998 N N . TYR A 1 245 ? 15.106 -4.603 -16.453 1.00 95.94 245 TYR A N 1
ATOM 1999 C CA . TYR A 1 245 ? 15.702 -3.633 -15.543 1.00 95.94 245 TYR A CA 1
ATOM 2000 C C . TYR A 1 245 ? 14.647 -2.739 -14.888 1.00 95.94 245 TYR A C 1
ATOM 2002 O O . TYR A 1 245 ? 13.596 -2.466 -15.467 1.00 95.94 245 TYR A O 1
ATOM 2010 N N . HIS A 1 246 ? 14.940 -2.263 -13.683 1.00 91.25 246 HIS A N 1
ATOM 2011 C CA . HIS A 1 246 ? 14.059 -1.433 -12.858 1.00 91.25 246 HIS A CA 1
ATOM 2012 C C . HIS A 1 246 ? 13.620 -0.148 -13.567 1.00 91.25 246 HIS A C 1
ATOM 2014 O O . HIS A 1 246 ? 12.461 0.253 -13.492 1.00 91.25 246 HIS A O 1
ATOM 2020 N N . TRP A 1 247 ? 14.526 0.466 -14.326 1.00 92.19 247 TRP A N 1
ATOM 2021 C CA . TRP A 1 247 ? 14.240 1.673 -15.104 1.00 92.19 247 TRP A CA 1
ATOM 2022 C C . TRP A 1 247 ? 13.203 1.441 -16.213 1.00 92.19 247 TRP A C 1
ATOM 2024 O O . TRP A 1 247 ? 12.501 2.361 -16.612 1.00 92.19 247 TRP A O 1
ATOM 2034 N N . GLU A 1 248 ? 13.032 0.214 -16.698 1.00 95.81 248 GLU A N 1
ATOM 2035 C CA . GLU A 1 248 ? 12.058 -0.086 -17.751 1.00 95.81 248 GLU A CA 1
ATOM 2036 C C . GLU A 1 248 ? 10.619 -0.234 -17.231 1.00 95.81 248 GLU A C 1
ATOM 2038 O O . GLU A 1 248 ? 9.697 -0.366 -18.039 1.00 95.81 248 GLU A O 1
ATOM 2043 N N . ILE A 1 249 ? 10.420 -0.264 -15.907 1.00 95.94 249 ILE A N 1
ATOM 2044 C CA . ILE A 1 249 ? 9.113 -0.526 -15.284 1.00 95.94 249 ILE A CA 1
ATOM 2045 C C . ILE A 1 249 ? 8.590 0.620 -14.413 1.00 95.94 249 ILE A C 1
ATOM 2047 O O . ILE A 1 249 ? 7.520 0.494 -13.818 1.00 95.94 249 ILE A O 1
ATOM 2051 N N . LEU A 1 250 ? 9.322 1.731 -14.319 1.00 93.00 250 LEU A N 1
ATOM 2052 C CA . LEU A 1 250 ? 8.956 2.889 -13.503 1.00 93.00 250 LEU A CA 1
ATOM 2053 C C . LEU A 1 250 ? 9.219 4.200 -14.239 1.00 93.00 250 LEU A C 1
ATOM 2055 O O . LEU A 1 250 ? 10.019 4.267 -15.176 1.00 93.00 250 LEU A O 1
ATOM 2059 N N . ARG A 1 251 ? 8.527 5.254 -13.802 1.00 90.31 251 ARG A N 1
ATOM 2060 C CA . ARG A 1 251 ? 8.755 6.618 -14.287 1.00 90.31 251 ARG A CA 1
ATOM 2061 C C . ARG A 1 251 ? 10.183 7.081 -13.938 1.00 90.31 251 ARG A C 1
ATOM 2063 O O . ARG A 1 251 ? 10.784 6.553 -13.001 1.00 90.31 251 ARG A O 1
ATOM 2070 N N . PRO A 1 252 ? 10.750 8.042 -14.689 1.00 87.38 252 PRO A N 1
ATOM 2071 C CA . PRO A 1 252 ? 10.171 8.692 -15.873 1.00 87.38 252 PRO A CA 1
ATOM 2072 C C . PRO A 1 252 ? 10.315 7.873 -17.167 1.00 87.38 252 PRO A C 1
ATOM 2074 O O . PRO A 1 252 ? 9.751 8.236 -18.193 1.00 87.38 252 PRO A O 1
ATOM 2077 N N . THR A 1 253 ? 11.075 6.781 -17.144 1.00 88.44 253 THR A N 1
ATOM 2078 C CA . THR A 1 253 ? 11.499 6.048 -18.344 1.00 88.44 253 THR A CA 1
ATOM 2079 C C . THR A 1 253 ? 10.456 5.073 -18.887 1.00 88.44 253 THR A C 1
ATOM 2081 O O . THR A 1 253 ? 10.426 4.844 -20.094 1.00 88.44 253 THR A O 1
ATOM 2084 N N . ALA A 1 254 ? 9.582 4.531 -18.038 1.00 91.88 254 ALA A N 1
ATOM 2085 C CA . ALA A 1 254 ? 8.427 3.741 -18.457 1.00 91.88 254 ALA A CA 1
ATOM 2086 C C . ALA A 1 254 ? 7.171 4.633 -18.527 1.00 91.88 254 ALA A C 1
ATOM 2088 O O . ALA A 1 254 ? 6.585 4.936 -17.484 1.00 91.88 254 ALA A O 1
ATOM 2089 N N . PRO A 1 255 ? 6.724 5.070 -19.720 1.00 87.94 255 PRO A N 1
ATOM 2090 C CA . PRO A 1 255 ? 5.509 5.865 -19.833 1.00 87.94 255 PRO A CA 1
ATOM 2091 C C . PRO A 1 255 ? 4.267 5.016 -19.539 1.00 87.94 255 PRO A C 1
ATOM 2093 O O . PRO A 1 255 ? 4.229 3.810 -19.789 1.00 87.94 255 PRO A O 1
ATOM 2096 N N . ASP A 1 256 ? 3.205 5.666 -19.069 1.00 87.81 256 ASP A N 1
ATOM 2097 C CA . ASP A 1 256 ? 1.926 5.030 -18.721 1.00 87.81 256 ASP A CA 1
ATOM 2098 C C . ASP A 1 256 ? 1.294 4.239 -19.879 1.00 87.81 256 ASP A C 1
ATOM 2100 O O . ASP A 1 256 ? 0.581 3.256 -19.664 1.00 87.81 256 ASP A O 1
ATOM 2104 N N . SER A 1 257 ? 1.580 4.637 -21.120 1.00 85.19 257 SER A N 1
ATOM 2105 C CA . SER A 1 257 ? 1.084 3.980 -22.330 1.00 85.19 257 SER A CA 1
ATOM 2106 C C . SER A 1 257 ? 1.749 2.631 -22.640 1.00 85.19 257 SER A C 1
ATOM 2108 O O . SER A 1 257 ? 1.148 1.842 -23.362 1.00 85.19 257 SER A O 1
ATOM 2110 N N . ASP A 1 258 ? 2.936 2.322 -22.095 1.00 81.31 258 ASP A N 1
ATOM 2111 C CA . ASP A 1 258 ? 3.673 1.074 -22.398 1.00 81.31 258 ASP A CA 1
ATOM 2112 C C . ASP A 1 258 ? 3.102 -0.149 -21.651 1.00 81.31 258 ASP A C 1
ATOM 2114 O O . ASP A 1 258 ? 3.506 -1.287 -21.873 1.00 81.31 258 ASP A O 1
ATOM 2118 N N . HIS A 1 259 ? 2.184 0.056 -20.698 1.00 91.81 259 HIS A N 1
ATOM 2119 C CA . HIS A 1 259 ? 1.699 -0.981 -19.772 1.00 91.81 259 HIS A CA 1
ATOM 2120 C C . HIS A 1 259 ? 2.803 -1.680 -18.947 1.00 91.81 259 HIS A C 1
ATOM 2122 O O . HIS A 1 259 ? 2.497 -2.554 -18.138 1.00 91.81 259 HIS A O 1
ATOM 2128 N N . ALA A 1 260 ? 4.074 -1.316 -19.115 1.00 96.19 260 ALA A N 1
ATOM 2129 C CA . ALA A 1 260 ? 5.192 -1.792 -18.312 1.00 96.19 260 ALA A CA 1
ATOM 2130 C C . ALA A 1 260 ? 5.419 -0.943 -17.056 1.00 96.19 260 ALA A C 1
ATOM 2132 O O . ALA A 1 260 ? 6.113 -1.388 -16.148 1.00 96.19 260 ALA A O 1
ATOM 2133 N N . ASN A 1 261 ? 4.809 0.243 -16.982 1.00 97.06 261 ASN A N 1
ATOM 2134 C CA . ASN A 1 261 ? 4.869 1.095 -15.805 1.00 97.06 261 ASN A CA 1
ATOM 2135 C C . ASN A 1 261 ? 4.030 0.499 -14.658 1.00 97.06 261 ASN A C 1
ATOM 2137 O O . ASN A 1 261 ? 2.796 0.514 -14.702 1.00 97.06 261 ASN A O 1
ATOM 2141 N N . LEU A 1 262 ? 4.705 -0.014 -13.628 1.00 97.25 262 LEU A N 1
ATOM 2142 C CA . LEU A 1 262 ? 4.073 -0.623 -12.459 1.00 97.25 262 LEU A CA 1
ATOM 2143 C C . LEU A 1 262 ? 3.299 0.400 -11.613 1.00 97.25 262 LEU A C 1
ATOM 2145 O O . LEU A 1 262 ? 2.227 0.072 -11.104 1.00 97.25 262 LEU A O 1
ATOM 2149 N N . GLU A 1 263 ? 3.794 1.635 -11.513 1.00 97.06 263 GLU A N 1
ATOM 2150 C CA . GLU A 1 263 ? 3.101 2.725 -10.819 1.00 97.06 263 GLU A CA 1
ATOM 2151 C C . GLU A 1 263 ? 1.780 3.066 -11.524 1.00 97.06 263 GLU A C 1
ATOM 2153 O O . GLU A 1 263 ? 0.751 3.204 -10.875 1.00 97.06 263 GLU A O 1
ATOM 2158 N N . SER A 1 264 ? 1.744 3.047 -12.860 1.00 97.31 264 SER A N 1
ATOM 2159 C CA . SER A 1 264 ? 0.503 3.282 -13.614 1.00 97.31 264 SER A CA 1
ATOM 2160 C C . SER A 1 264 ? -0.570 2.207 -13.359 1.00 97.31 264 SER A C 1
ATOM 2162 O O . SER A 1 264 ? -1.758 2.521 -13.228 1.00 97.31 264 SER A O 1
ATOM 2164 N N . HIS A 1 265 ? -0.186 0.927 -13.231 1.00 98.25 265 HIS A N 1
ATOM 2165 C CA . HIS A 1 265 ? -1.119 -0.138 -12.810 1.00 98.25 265 HIS A CA 1
ATOM 2166 C C . HIS A 1 265 ? -1.656 0.105 -11.402 1.00 98.25 265 HIS A C 1
ATOM 2168 O O . HIS A 1 265 ? -2.854 -0.039 -11.164 1.00 98.25 265 HIS A O 1
ATOM 2174 N N . HIS A 1 266 ? -0.776 0.505 -10.489 1.00 98.38 266 HIS A N 1
ATOM 2175 C CA . HIS A 1 266 ? -1.122 0.880 -9.125 1.00 98.38 266 HIS A CA 1
ATOM 2176 C C . HIS A 1 266 ? -2.105 2.065 -9.077 1.00 98.38 266 HIS A C 1
ATOM 2178 O O . HIS A 1 266 ? -3.126 1.980 -8.388 1.00 98.38 266 HIS A O 1
ATOM 2184 N N . ASP A 1 267 ? -1.853 3.124 -9.850 1.00 97.69 267 ASP A N 1
ATOM 2185 C CA . ASP A 1 267 ? -2.659 4.349 -9.881 1.00 97.69 267 ASP A CA 1
ATOM 2186 C C . ASP A 1 267 ? -4.090 4.063 -10.347 1.00 97.69 267 ASP A C 1
ATOM 2188 O O . ASP A 1 267 ? -5.057 4.679 -9.887 1.00 97.69 267 ASP A O 1
ATOM 2192 N N . ASN A 1 268 ? -4.244 3.110 -11.272 1.00 98.25 268 ASN A N 1
ATOM 2193 C CA . ASN A 1 268 ? -5.551 2.689 -11.758 1.00 98.25 268 ASN A CA 1
ATOM 2194 C C . ASN A 1 268 ? -6.394 2.037 -10.654 1.00 98.25 268 ASN A C 1
ATOM 2196 O O . ASN A 1 268 ? -7.596 2.300 -10.616 1.00 98.25 268 ASN A O 1
ATOM 2200 N N . VAL A 1 269 ? -5.795 1.273 -9.734 1.00 98.75 269 VAL A N 1
ATOM 2201 C CA . VAL A 1 269 ? -6.520 0.672 -8.600 1.00 98.75 269 VAL A CA 1
ATOM 2202 C C . VAL A 1 269 ? -6.922 1.738 -7.584 1.00 98.75 269 VAL A C 1
ATOM 2204 O O . VAL A 1 269 ? -8.062 1.736 -7.124 1.00 98.75 269 VAL A O 1
ATOM 2207 N N . HIS A 1 270 ? -6.039 2.698 -7.290 1.00 98.62 270 HIS A N 1
ATOM 2208 C CA . HIS A 1 270 ? -6.372 3.860 -6.456 1.00 98.62 270 HIS A CA 1
ATOM 2209 C C . HIS A 1 270 ? -7.611 4.593 -6.977 1.00 98.62 270 HIS A C 1
ATOM 2211 O O . HIS A 1 270 ? -8.574 4.832 -6.241 1.00 98.62 270 HIS A O 1
ATOM 2217 N N . ARG A 1 271 ? -7.620 4.881 -8.283 1.00 98.44 271 ARG A N 1
ATOM 2218 C CA . ARG A 1 271 ? -8.757 5.505 -8.971 1.00 98.44 271 ARG A CA 1
ATOM 2219 C C . ARG A 1 271 ? -9.994 4.605 -9.005 1.00 98.44 271 ARG A C 1
ATOM 2221 O O . ARG A 1 271 ? -11.097 5.135 -8.919 1.00 98.44 271 ARG A O 1
ATOM 2228 N N . TRP A 1 272 ? -9.822 3.286 -9.078 1.00 98.69 272 TRP A N 1
ATOM 2229 C CA . TRP A 1 272 ? -10.924 2.322 -9.047 1.00 98.69 272 TRP A CA 1
ATOM 2230 C C . TRP A 1 272 ? -11.617 2.247 -7.700 1.00 98.69 272 TRP A C 1
ATOM 2232 O O . TRP A 1 272 ? -12.838 2.315 -7.669 1.00 98.69 272 TRP A O 1
ATOM 2242 N N . VAL A 1 273 ? -10.876 2.189 -6.593 1.00 98.69 273 VAL A N 1
ATOM 2243 C CA . VAL A 1 273 ? -11.473 2.158 -5.247 1.00 98.69 273 VAL A CA 1
ATOM 2244 C C . VAL A 1 273 ? -12.049 3.529 -4.866 1.00 98.69 273 VAL A C 1
ATOM 2246 O O . VAL A 1 273 ? -13.108 3.635 -4.242 1.00 98.69 273 VAL A O 1
ATOM 2249 N N . GLY A 1 274 ? -11.352 4.609 -5.225 1.00 96.50 274 GLY A N 1
ATOM 2250 C CA . GLY A 1 274 ? -11.715 5.958 -4.797 1.00 96.50 274 GLY A CA 1
ATOM 2251 C C . GLY A 1 274 ? -12.685 6.707 -5.711 1.00 96.50 274 GLY A C 1
ATOM 2252 O O . GLY A 1 274 ? -13.369 7.608 -5.239 1.00 96.50 274 GLY A O 1
ATOM 2253 N N . GLY A 1 275 ? -12.774 6.387 -7.000 1.00 95.38 275 GLY A N 1
ATOM 2254 C CA . GLY A 1 275 ? -13.639 7.102 -7.938 1.00 95.38 275 GLY A CA 1
ATOM 2255 C C . GLY A 1 275 ? -13.375 8.614 -7.977 1.00 95.38 275 GLY A C 1
ATOM 2256 O O . GLY A 1 275 ? -12.241 9.051 -8.172 1.00 95.38 275 GLY A O 1
ATOM 2257 N N . ASN A 1 276 ? -14.423 9.434 -7.839 1.00 90.62 276 ASN A N 1
ATOM 2258 C CA . ASN A 1 276 ? -14.301 10.896 -7.898 1.00 90.62 276 ASN A CA 1
ATOM 2259 C C . ASN A 1 276 ? -14.047 11.533 -6.531 1.00 90.62 276 ASN A C 1
ATOM 2261 O O . ASN A 1 276 ? -13.386 12.566 -6.456 1.00 90.62 276 ASN A O 1
ATOM 2265 N N . ARG A 1 277 ? -14.640 10.972 -5.473 1.00 89.19 277 ARG A N 1
ATOM 2266 C CA . ARG A 1 277 ? -14.686 11.593 -4.135 1.00 89.19 277 ARG A CA 1
ATOM 2267 C C . ARG A 1 277 ? -14.227 10.677 -3.005 1.00 89.19 277 ARG A C 1
ATOM 2269 O O . ARG A 1 277 ? -14.270 11.078 -1.846 1.00 89.19 277 ARG A O 1
ATOM 2276 N N . GLY A 1 278 ? -13.871 9.437 -3.305 1.00 91.69 278 GLY A N 1
ATOM 2277 C CA . GLY A 1 278 ? -13.356 8.481 -2.334 1.00 91.69 278 GLY A CA 1
ATOM 2278 C C . GLY A 1 278 ? -11.880 8.711 -2.020 1.00 91.69 278 GLY A C 1
ATOM 2279 O O . GLY A 1 278 ? -11.117 9.235 -2.831 1.00 91.69 278 GLY A O 1
ATOM 2280 N N . HIS A 1 279 ? -11.475 8.290 -0.825 1.00 93.25 279 HIS A N 1
ATOM 2281 C CA . HIS A 1 279 ? -10.166 8.616 -0.255 1.00 93.25 279 HIS A CA 1
ATOM 2282 C C . HIS A 1 279 ? -9.023 7.962 -1.033 1.00 93.25 279 HIS A C 1
ATOM 2284 O O . HIS A 1 279 ? -8.014 8.611 -1.298 1.00 93.25 279 HIS A O 1
ATOM 2290 N N . MET A 1 280 ? -9.221 6.722 -1.495 1.00 96.31 280 MET A N 1
ATOM 2291 C CA . MET A 1 280 ? -8.224 5.987 -2.276 1.00 96.31 280 MET A CA 1
ATOM 2292 C C . MET A 1 280 ? -7.820 6.664 -3.591 1.00 96.31 280 MET A C 1
ATOM 2294 O O . MET A 1 280 ? -6.727 6.391 -4.069 1.00 96.31 280 MET A O 1
ATOM 2298 N N . ALA A 1 281 ? -8.622 7.575 -4.155 1.00 93.19 281 ALA A N 1
ATOM 2299 C CA . ALA A 1 281 ? -8.278 8.275 -5.397 1.00 93.19 281 ALA A CA 1
ATOM 2300 C C . ALA A 1 281 ? -7.337 9.473 -5.178 1.00 93.19 281 ALA A C 1
ATOM 2302 O O . ALA A 1 281 ? -6.855 10.056 -6.149 1.00 93.19 281 ALA A O 1
ATOM 2303 N N . SER A 1 282 ? -7.080 9.863 -3.927 1.00 88.69 282 SER A N 1
ATOM 2304 C CA . SER A 1 282 ? -6.204 10.982 -3.594 1.00 88.69 282 SER A CA 1
ATOM 2305 C C . SER A 1 282 ? -4.898 10.496 -2.986 1.00 88.69 282 SER A C 1
ATOM 2307 O O . SER A 1 282 ? -4.915 9.793 -1.986 1.00 88.69 282 SER A O 1
ATOM 2309 N N . ILE A 1 283 ? -3.770 10.973 -3.509 1.00 85.56 283 ILE A N 1
ATOM 2310 C CA . ILE A 1 283 ? -2.428 10.712 -2.957 1.00 85.56 283 ILE A CA 1
ATOM 2311 C C . ILE A 1 283 ? -2.330 11.103 -1.470 1.00 85.56 283 ILE A C 1
ATOM 2313 O O . ILE A 1 283 ? -1.640 10.457 -0.687 1.00 85.56 283 ILE A O 1
ATOM 2317 N N . ILE A 1 284 ? -3.038 12.157 -1.055 1.00 81.62 284 ILE A N 1
ATOM 2318 C CA . ILE A 1 284 ? -2.973 12.675 0.320 1.00 81.62 284 ILE A CA 1
ATOM 2319 C C . ILE A 1 284 ? -3.810 11.813 1.270 1.00 81.62 284 ILE A C 1
ATOM 2321 O O . ILE A 1 284 ? -3.411 11.567 2.409 1.00 81.62 284 ILE A O 1
ATOM 2325 N N . PHE A 1 285 ? -4.985 11.381 0.814 1.00 86.19 285 PHE A N 1
ATOM 2326 C CA . PHE A 1 285 ? -5.978 10.729 1.662 1.00 86.19 285 PHE A CA 1
ATOM 2327 C C . PHE A 1 285 ? -5.995 9.206 1.532 1.00 86.19 285 PHE A C 1
ATOM 2329 O O . PHE A 1 285 ? -6.596 8.553 2.381 1.00 86.19 285 PHE A O 1
ATOM 2336 N N . SER A 1 286 ? -5.364 8.626 0.510 1.00 93.69 286 SER A N 1
ATOM 2337 C CA . SER A 1 286 ? -5.448 7.191 0.242 1.00 93.69 286 SER A CA 1
ATOM 2338 C C . SER A 1 286 ? -5.007 6.313 1.414 1.00 93.69 286 SER A C 1
ATOM 2340 O O . SER A 1 286 ? -5.745 5.372 1.701 1.00 93.69 286 SER A O 1
ATOM 2342 N N . PRO A 1 287 ? -3.947 6.626 2.192 1.00 93.81 287 PRO A N 1
ATOM 2343 C CA . PRO A 1 287 ? -3.556 5.771 3.315 1.00 93.81 287 PRO A CA 1
ATOM 2344 C C . PRO A 1 287 ? -4.548 5.785 4.488 1.00 93.81 287 PRO A C 1
ATOM 2346 O O . PRO A 1 287 ? -4.448 4.962 5.399 1.00 93.81 287 PRO A O 1
ATOM 2349 N N . MET A 1 288 ? -5.519 6.708 4.485 1.00 91.25 288 MET A N 1
ATOM 2350 C CA . MET A 1 288 ? -6.596 6.741 5.481 1.00 91.25 288 MET A CA 1
ATOM 2351 C C . MET A 1 288 ? -7.571 5.568 5.312 1.00 91.25 288 MET A C 1
ATOM 2353 O O . MET A 1 288 ? -8.283 5.228 6.253 1.00 91.25 288 MET A O 1
ATOM 2357 N N . ASP A 1 289 ? -7.608 4.949 4.130 1.00 96.69 289 ASP A N 1
ATOM 2358 C CA . ASP A 1 289 ? -8.353 3.720 3.872 1.00 96.69 289 ASP A CA 1
ATOM 2359 C C . ASP A 1 289 ? -7.447 2.503 4.126 1.00 96.69 289 ASP A C 1
ATOM 2361 O O . ASP A 1 289 ? -6.426 2.373 3.449 1.00 96.69 289 ASP A O 1
ATOM 2365 N N . PRO A 1 290 ? -7.792 1.569 5.032 1.00 97.50 290 PRO A N 1
ATOM 2366 C CA . PRO A 1 290 ? -6.982 0.370 5.265 1.00 97.50 290 PRO A CA 1
ATOM 2367 C C . PRO A 1 290 ? -6.724 -0.493 4.021 1.00 97.50 290 PRO A C 1
ATOM 2369 O O . PRO A 1 290 ? -5.734 -1.226 3.985 1.00 97.50 290 PRO A O 1
ATOM 2372 N N . VAL A 1 291 ? -7.558 -0.375 2.977 1.00 98.44 291 VAL A N 1
ATOM 2373 C CA . VAL A 1 291 ? -7.343 -1.040 1.678 1.00 98.44 291 VAL A CA 1
ATOM 2374 C C . VAL A 1 291 ? -6.043 -0.579 1.001 1.00 98.44 291 VAL A C 1
ATOM 2376 O O . VAL A 1 291 ? -5.446 -1.355 0.252 1.00 98.44 291 VAL A O 1
ATOM 2379 N N . PHE A 1 292 ? -5.544 0.623 1.313 1.00 98.56 292 PHE A N 1
ATOM 2380 C CA . PHE A 1 292 ? -4.232 1.117 0.883 1.00 98.56 292 PHE A CA 1
ATOM 2381 C C . PHE A 1 292 ? -3.125 0.099 1.158 1.00 98.56 292 PHE A C 1
ATOM 2383 O O . PHE A 1 292 ? -2.399 -0.302 0.252 1.00 98.56 292 PHE A O 1
ATOM 2390 N N . TRP A 1 293 ? -3.027 -0.378 2.400 1.00 98.62 293 TRP A N 1
ATOM 2391 C CA . TRP A 1 293 ? -1.946 -1.271 2.814 1.00 98.62 293 TRP A CA 1
ATOM 2392 C C . TRP A 1 293 ? -2.009 -2.616 2.095 1.00 98.62 293 TRP A C 1
ATOM 2394 O O . TRP A 1 293 ? -0.974 -3.155 1.704 1.00 98.62 293 TRP A O 1
ATOM 2404 N N . LEU A 1 294 ? -3.222 -3.125 1.862 1.00 98.81 294 LEU A N 1
ATOM 2405 C CA . LEU A 1 294 ? -3.450 -4.373 1.134 1.00 98.81 294 LEU A CA 1
ATOM 2406 C C . LEU A 1 294 ? -3.020 -4.255 -0.332 1.00 98.81 294 LEU A C 1
ATOM 2408 O O . LEU A 1 294 ? -2.364 -5.155 -0.861 1.00 98.81 294 LEU A O 1
ATOM 2412 N N . HIS A 1 295 ? -3.367 -3.134 -0.970 1.00 98.88 295 HIS A N 1
ATOM 2413 C CA . HIS A 1 295 ? -2.991 -2.827 -2.349 1.00 98.88 295 HIS A CA 1
ATOM 2414 C C . HIS A 1 295 ? -1.477 -2.635 -2.492 1.00 98.88 295 HIS A C 1
ATOM 2416 O O . HIS A 1 295 ? -0.848 -3.283 -3.326 1.00 98.88 295 HIS A O 1
ATOM 2422 N N . HIS A 1 296 ? -0.850 -1.834 -1.627 1.00 98.75 296 HIS A N 1
ATOM 2423 C CA . HIS A 1 296 ? 0.599 -1.614 -1.672 1.00 98.75 296 HIS A CA 1
ATOM 2424 C C . HIS A 1 296 ? 1.407 -2.875 -1.352 1.00 98.75 296 HIS A C 1
ATOM 2426 O O . HIS A 1 296 ? 2.445 -3.101 -1.974 1.00 98.75 296 HIS A O 1
ATOM 2432 N N . CYS A 1 297 ? 0.922 -3.752 -0.464 1.00 98.69 297 CYS A N 1
ATOM 2433 C CA . CYS A 1 297 ? 1.545 -5.061 -0.259 1.00 98.69 297 CYS A CA 1
ATOM 2434 C C . CYS A 1 297 ? 1.442 -5.954 -1.502 1.00 98.69 297 CYS A C 1
ATOM 2436 O O . CYS A 1 297 ? 2.329 -6.778 -1.731 1.00 98.69 297 CYS A O 1
ATOM 2438 N N . PHE A 1 298 ? 0.399 -5.792 -2.321 1.00 98.81 298 PHE A N 1
ATOM 2439 C CA . PHE A 1 298 ? 0.280 -6.517 -3.580 1.00 98.81 298 PHE A CA 1
ATOM 2440 C C . PHE A 1 298 ? 1.199 -5.948 -4.667 1.00 98.81 298 PHE A C 1
ATOM 2442 O O . PHE A 1 298 ? 1.864 -6.709 -5.367 1.00 98.81 298 PHE A O 1
ATOM 2449 N N . VAL A 1 299 ? 1.325 -4.624 -4.763 1.00 98.75 299 VAL A N 1
ATOM 2450 C CA . VAL A 1 299 ? 2.318 -3.979 -5.641 1.00 98.75 299 VAL A CA 1
ATOM 2451 C C . VAL A 1 299 ? 3.740 -4.406 -5.262 1.00 98.75 299 VAL A C 1
ATOM 2453 O O . VAL A 1 299 ? 4.531 -4.756 -6.137 1.00 98.75 299 VAL A O 1
ATOM 2456 N N . ASP A 1 300 ? 4.043 -4.470 -3.964 1.00 98.12 300 ASP A N 1
ATOM 2457 C CA . ASP A 1 300 ? 5.319 -4.971 -3.451 1.00 98.12 300 ASP A CA 1
ATOM 2458 C C . ASP A 1 300 ? 5.557 -6.448 -3.811 1.00 98.12 300 ASP A C 1
ATOM 2460 O O . ASP A 1 300 ? 6.650 -6.822 -4.238 1.00 98.12 300 ASP A O 1
ATOM 2464 N N . TYR A 1 301 ? 4.518 -7.286 -3.717 1.00 97.88 301 TYR A N 1
ATOM 2465 C CA . TYR A 1 301 ? 4.565 -8.671 -4.188 1.00 97.88 301 TYR A CA 1
ATOM 2466 C C . TYR A 1 301 ? 4.899 -8.750 -5.687 1.00 97.88 301 TYR A C 1
ATOM 2468 O O . TYR A 1 301 ? 5.766 -9.532 -6.082 1.00 97.88 301 TYR A O 1
ATOM 2476 N N . LEU A 1 302 ? 4.258 -7.931 -6.529 1.00 98.25 302 LEU A N 1
ATOM 2477 C CA . LEU A 1 302 ? 4.530 -7.894 -7.969 1.00 98.25 302 LEU A CA 1
ATOM 2478 C C . LEU A 1 302 ? 5.969 -7.455 -8.267 1.00 98.25 302 LEU A C 1
ATOM 2480 O O . LEU A 1 302 ? 6.632 -8.068 -9.109 1.00 98.25 302 LEU A O 1
ATOM 2484 N N . TRP A 1 303 ? 6.471 -6.444 -7.554 1.00 97.69 303 TRP A N 1
ATOM 2485 C CA . TRP A 1 303 ? 7.859 -6.005 -7.685 1.00 97.69 303 TRP A CA 1
ATOM 2486 C C . TRP A 1 303 ? 8.845 -7.083 -7.225 1.00 97.69 303 TRP A C 1
ATOM 2488 O O . TRP A 1 303 ? 9.823 -7.350 -7.918 1.00 97.69 303 TRP A O 1
ATOM 2498 N N . GLU A 1 304 ? 8.571 -7.793 -6.128 1.00 95.81 304 GLU A N 1
ATOM 2499 C CA . GLU A 1 304 ? 9.428 -8.903 -5.706 1.00 95.81 304 GLU A CA 1
ATOM 2500 C C . GLU A 1 304 ? 9.446 -10.035 -6.743 1.00 95.81 304 GLU A C 1
ATOM 2502 O O . GLU A 1 304 ? 10.507 -10.577 -7.040 1.00 95.81 304 GLU A O 1
ATOM 2507 N N . LYS A 1 305 ? 8.314 -10.335 -7.397 1.00 97.00 305 LYS A N 1
ATOM 2508 C CA . LYS A 1 305 ? 8.286 -11.283 -8.526 1.00 97.00 305 LYS A CA 1
ATOM 2509 C C . LYS A 1 305 ? 9.101 -10.820 -9.724 1.00 97.00 305 LYS A C 1
ATOM 2511 O O . LYS A 1 305 ? 9.723 -11.649 -10.395 1.00 97.00 305 LYS A O 1
ATOM 2516 N N . PHE A 1 306 ? 9.146 -9.519 -9.978 1.00 97.44 306 PHE A N 1
ATOM 2517 C CA . PHE A 1 306 ? 10.044 -8.955 -10.975 1.00 97.44 306 PHE A CA 1
ATOM 2518 C C . PHE A 1 306 ? 11.514 -9.150 -10.564 1.00 97.44 306 PHE A C 1
ATOM 2520 O O . PHE A 1 306 ? 12.273 -9.738 -11.336 1.00 97.44 306 PHE A O 1
ATOM 2527 N N . ARG A 1 307 ? 11.897 -8.787 -9.331 1.00 94.50 307 ARG A N 1
ATOM 2528 C CA . ARG A 1 307 ? 13.266 -8.943 -8.795 1.00 94.50 307 ARG A CA 1
ATOM 2529 C C . ARG A 1 307 ? 13.744 -10.397 -8.767 1.00 94.50 307 ARG A C 1
ATOM 2531 O O . ARG A 1 307 ? 14.856 -10.693 -9.201 1.00 94.50 307 ARG A O 1
ATOM 2538 N N . GLU A 1 308 ? 12.890 -11.335 -8.353 1.00 94.44 308 GLU A N 1
ATOM 2539 C CA . GLU A 1 308 ? 13.165 -12.779 -8.421 1.00 94.44 308 GLU A CA 1
ATOM 2540 C C . GLU A 1 308 ? 13.522 -13.212 -9.853 1.00 94.44 308 GLU A C 1
ATOM 2542 O O . GLU A 1 308 ? 14.442 -14.008 -10.064 1.00 94.44 308 GLU A O 1
ATOM 2547 N N . ARG A 1 309 ? 12.806 -12.689 -10.858 1.00 96.44 309 ARG A N 1
ATOM 2548 C CA . ARG A 1 309 ? 13.092 -12.967 -12.269 1.00 96.44 309 ARG A CA 1
ATOM 2549 C C . ARG A 1 309 ? 14.399 -12.316 -12.722 1.00 96.44 309 ARG A C 1
ATOM 2551 O O . ARG A 1 309 ? 15.142 -12.962 -13.456 1.00 96.44 309 ARG A O 1
ATOM 2558 N N . GLN A 1 310 ? 14.697 -11.091 -12.296 1.00 95.62 310 GLN A N 1
ATOM 2559 C CA . GLN A 1 310 ? 15.977 -10.437 -12.594 1.00 95.62 310 GLN A CA 1
ATOM 2560 C C . GLN A 1 310 ? 17.157 -11.279 -12.113 1.00 95.62 310 GLN A C 1
ATOM 2562 O O . GLN A 1 310 ? 18.041 -11.601 -12.908 1.00 95.62 310 GLN A O 1
ATOM 2567 N N . ASN A 1 311 ? 17.103 -11.739 -10.860 1.00 93.56 311 ASN A N 1
ATOM 2568 C CA . ASN A 1 311 ? 18.145 -12.581 -10.276 1.00 93.56 311 ASN A CA 1
ATOM 2569 C C . ASN A 1 311 ? 18.319 -13.890 -11.070 1.00 93.56 311 ASN A C 1
ATOM 2571 O O . ASN A 1 311 ? 19.443 -14.289 -11.367 1.00 93.56 311 ASN A O 1
ATOM 2575 N N . LYS A 1 312 ? 17.219 -14.527 -11.507 1.00 96.81 312 LYS A N 1
ATOM 2576 C CA . LYS A 1 312 ? 17.262 -15.718 -12.386 1.00 96.81 312 LYS A CA 1
ATOM 2577 C C . LYS A 1 312 ? 17.889 -15.446 -13.758 1.00 96.81 312 LYS A C 1
ATOM 2579 O O . LYS A 1 312 ? 18.399 -16.370 -14.382 1.00 96.81 312 LYS A O 1
ATOM 2584 N N . LEU A 1 313 ? 17.842 -14.204 -14.233 1.00 96.62 313 LEU A N 1
ATOM 2585 C CA . LEU A 1 313 ? 18.462 -13.760 -15.484 1.00 96.62 313 LEU A CA 1
ATOM 2586 C C . LEU A 1 313 ? 19.895 -13.235 -15.297 1.00 96.62 313 LEU A C 1
ATOM 2588 O O . LEU A 1 313 ? 20.456 -12.694 -16.250 1.00 96.62 313 LEU A O 1
ATOM 2592 N N . GLY A 1 314 ? 20.474 -13.370 -14.099 1.00 96.88 314 GLY A N 1
ATOM 2593 C CA . GLY A 1 314 ? 21.824 -12.896 -13.782 1.00 96.88 314 GLY A CA 1
ATOM 2594 C C . GLY A 1 314 ? 21.932 -11.386 -13.546 1.00 96.88 314 GLY A C 1
ATOM 2595 O O . GLY A 1 314 ? 23.038 -10.857 -13.538 1.00 96.88 314 GLY A O 1
ATOM 2596 N N . ILE A 1 315 ? 20.811 -10.682 -13.367 1.00 94.94 315 ILE A N 1
ATOM 2597 C CA . ILE A 1 315 ? 20.778 -9.251 -13.040 1.00 94.94 315 ILE A CA 1
ATOM 2598 C C . ILE A 1 315 ? 20.633 -9.124 -11.523 1.00 94.94 315 ILE A C 1
ATOM 2600 O O . ILE A 1 315 ? 19.658 -9.621 -10.960 1.00 94.94 315 ILE A O 1
ATOM 2604 N N . ASN A 1 316 ? 21.588 -8.468 -10.857 1.00 89.44 316 ASN A N 1
ATOM 2605 C CA . ASN A 1 316 ? 21.518 -8.256 -9.413 1.00 89.44 316 ASN A CA 1
ATOM 2606 C C . ASN A 1 316 ? 20.457 -7.195 -9.076 1.00 89.44 316 ASN A C 1
ATOM 2608 O O . ASN A 1 316 ? 20.701 -5.995 -9.187 1.00 89.44 316 ASN A O 1
ATOM 2612 N N . SER A 1 317 ? 19.294 -7.656 -8.620 1.00 86.44 317 SER A N 1
ATOM 2613 C CA . SER A 1 317 ? 18.162 -6.805 -8.231 1.00 86.44 317 SER A CA 1
ATOM 2614 C C . SER A 1 317 ? 18.384 -5.953 -6.971 1.00 86.44 317 SER A C 1
ATOM 2616 O O . SER A 1 317 ? 17.497 -5.188 -6.595 1.00 86.44 317 SER A O 1
ATOM 2618 N N . GLU A 1 318 ? 19.502 -6.102 -6.256 1.00 82.69 318 GLU A N 1
ATOM 2619 C CA . GLU A 1 318 ? 19.878 -5.215 -5.141 1.00 82.69 318 GLU A CA 1
ATOM 2620 C C . GLU A 1 318 ? 20.624 -3.969 -5.620 1.00 82.69 318 GLU A C 1
ATOM 2622 O O . GLU A 1 318 ? 20.586 -2.937 -4.956 1.00 82.69 318 GLU A O 1
ATOM 2627 N N . THR A 1 319 ? 21.282 -4.057 -6.776 1.00 83.94 319 THR A N 1
ATOM 2628 C CA . THR A 1 319 ? 22.079 -2.966 -7.355 1.00 83.94 319 THR A CA 1
ATOM 2629 C C . THR A 1 319 ? 21.469 -2.397 -8.634 1.00 83.94 319 THR A C 1
ATOM 2631 O O . THR A 1 319 ? 21.988 -1.424 -9.172 1.00 83.94 319 THR A O 1
ATOM 2634 N N . ASP A 1 320 ? 20.395 -3.001 -9.149 1.00 85.50 320 ASP A N 1
ATOM 2635 C CA . ASP A 1 320 ? 19.674 -2.522 -10.330 1.00 85.50 320 ASP A CA 1
ATOM 2636 C C . ASP A 1 320 ? 18.757 -1.343 -9.983 1.00 85.50 320 ASP A C 1
ATOM 2638 O O . ASP A 1 320 ? 17.539 -1.473 -9.873 1.00 85.50 320 ASP A O 1
ATOM 2642 N N . TYR A 1 321 ? 19.373 -0.183 -9.782 1.00 84.44 321 TYR A N 1
ATOM 2643 C CA . TYR A 1 321 ? 18.685 1.083 -9.580 1.00 84.44 321 TYR A CA 1
ATOM 2644 C C . TYR A 1 321 ? 19.096 2.071 -10.685 1.00 84.44 321 TYR A C 1
ATOM 2646 O O . TYR A 1 321 ? 20.292 2.211 -10.953 1.00 84.44 321 TYR A O 1
ATOM 2654 N N . PRO A 1 322 ? 18.152 2.759 -11.355 1.00 82.00 322 PRO A N 1
ATOM 2655 C CA . PRO A 1 322 ? 18.482 3.727 -12.396 1.00 82.00 322 PRO A CA 1
ATOM 2656 C C . PRO A 1 322 ? 19.308 4.891 -11.865 1.00 82.00 322 PRO A C 1
ATOM 2658 O O . PRO A 1 322 ? 19.035 5.437 -10.797 1.00 82.00 322 PRO A O 1
ATOM 2661 N N . SER A 1 323 ? 20.241 5.363 -12.688 1.00 77.69 323 SER A N 1
ATOM 2662 C CA . SER A 1 323 ? 20.789 6.704 -12.507 1.00 77.69 323 SER A CA 1
ATOM 2663 C C . SER A 1 323 ? 19.677 7.736 -12.716 1.00 77.69 323 SER A C 1
ATOM 2665 O O . SER A 1 323 ? 18.914 7.650 -13.679 1.00 77.69 323 SER A O 1
ATOM 2667 N N . THR A 1 324 ? 19.573 8.703 -11.809 1.00 75.44 324 THR A N 1
ATOM 2668 C CA . THR A 1 324 ? 18.596 9.790 -11.888 1.00 75.44 324 THR A CA 1
ATOM 2669 C C . THR A 1 324 ? 19.215 11.087 -11.393 1.00 75.44 324 THR A C 1
ATOM 2671 O O . THR A 1 324 ? 20.025 11.092 -10.467 1.00 75.44 324 THR A O 1
ATOM 2674 N N . THR A 1 325 ? 18.828 12.192 -12.023 1.00 77.75 325 THR A N 1
ATOM 2675 C CA . THR A 1 325 ? 19.173 13.552 -11.590 1.00 77.75 325 THR A CA 1
ATOM 2676 C C . THR A 1 325 ? 18.108 14.156 -10.673 1.00 77.75 325 THR A C 1
ATOM 2678 O O . THR A 1 325 ? 18.315 15.240 -10.133 1.00 77.75 325 THR A O 1
ATOM 2681 N N . ILE A 1 326 ? 16.976 13.467 -10.478 1.00 77.06 326 ILE A N 1
ATOM 2682 C CA . ILE A 1 326 ? 15.905 13.893 -9.574 1.00 77.06 326 ILE A CA 1
ATOM 2683 C C . ILE A 1 326 ? 16.317 13.535 -8.144 1.00 77.06 326 ILE A C 1
ATOM 2685 O O . ILE A 1 326 ? 16.417 12.354 -7.804 1.00 77.06 326 ILE A O 1
ATOM 2689 N N . LEU A 1 327 ? 16.561 14.556 -7.319 1.00 77.31 327 LEU A N 1
ATOM 2690 C CA . LEU A 1 327 ? 17.108 14.417 -5.964 1.00 77.31 327 LEU A CA 1
ATOM 2691 C C . LEU A 1 327 ? 16.250 13.502 -5.073 1.00 77.31 327 LEU A C 1
ATOM 2693 O O . LEU A 1 327 ? 16.783 12.695 -4.314 1.00 77.31 327 LEU A O 1
ATOM 2697 N N . GLU A 1 328 ? 14.927 13.590 -5.195 1.00 78.12 328 GLU A N 1
ATOM 2698 C CA . GLU A 1 328 ? 13.941 12.811 -4.435 1.00 78.12 328 GLU A CA 1
ATOM 2699 C C . GLU A 1 328 ? 13.950 11.304 -4.772 1.00 78.12 328 GLU A C 1
ATOM 2701 O O . GLU A 1 328 ? 13.467 10.474 -4.000 1.00 78.12 328 GLU A O 1
ATOM 2706 N N . HIS A 1 329 ? 14.562 10.914 -5.892 1.00 80.12 329 HIS A N 1
ATOM 2707 C CA . HIS A 1 329 ? 14.677 9.514 -6.302 1.00 80.12 329 HIS A CA 1
ATOM 2708 C C . HIS A 1 329 ? 16.115 9.007 -6.340 1.00 80.12 329 HIS A C 1
ATOM 2710 O O . HIS A 1 329 ? 16.382 7.991 -6.971 1.00 80.12 329 HIS A O 1
ATOM 2716 N N . MET A 1 330 ? 17.065 9.687 -5.702 1.00 75.94 330 MET A N 1
ATOM 2717 C CA . MET A 1 330 ? 18.424 9.156 -5.628 1.00 75.94 330 MET A CA 1
ATOM 2718 C C . MET A 1 330 ? 18.464 7.838 -4.825 1.00 75.94 330 MET A C 1
ATOM 2720 O O . MET A 1 330 ? 17.739 7.697 -3.840 1.00 75.94 330 MET A O 1
ATOM 2724 N N . PRO A 1 331 ? 19.325 6.869 -5.189 1.00 67.81 331 PRO A N 1
ATOM 2725 C CA . PRO A 1 331 ? 19.384 5.554 -4.535 1.00 67.81 331 PRO A CA 1
ATOM 2726 C C . PRO A 1 331 ? 19.763 5.608 -3.047 1.00 67.81 331 PRO A C 1
ATOM 2728 O O . PRO A 1 331 ? 19.435 4.699 -2.290 1.00 67.81 331 PRO A O 1
ATOM 2731 N N . ASN A 1 332 ? 20.455 6.665 -2.618 1.00 67.75 332 ASN A N 1
ATOM 2732 C CA . ASN A 1 332 ? 20.815 6.926 -1.223 1.00 67.75 332 ASN A CA 1
ATOM 2733 C C . ASN A 1 332 ? 19.795 7.822 -0.493 1.00 67.75 332 ASN A C 1
ATOM 2735 O O . ASN A 1 332 ? 20.018 8.185 0.664 1.00 67.75 332 ASN A O 1
ATOM 2739 N N . ARG A 1 333 ? 18.679 8.192 -1.135 1.00 64.88 333 ARG A N 1
ATOM 2740 C CA . ARG A 1 333 ? 17.663 9.053 -0.530 1.00 64.88 333 ARG A CA 1
ATOM 2741 C C . ARG A 1 333 ? 16.900 8.289 0.554 1.00 64.88 333 ARG A C 1
ATOM 2743 O O . ARG A 1 333 ? 16.292 7.250 0.305 1.00 64.88 333 ARG A O 1
ATOM 2750 N N . LEU A 1 334 ? 16.912 8.827 1.770 1.00 59.59 334 LEU A N 1
ATOM 2751 C CA . LEU A 1 334 ? 16.082 8.336 2.873 1.00 59.59 334 LEU A CA 1
ATOM 2752 C C . LEU A 1 334 ? 14.611 8.693 2.623 1.00 59.59 334 LEU A C 1
ATOM 2754 O O . LEU A 1 334 ? 14.327 9.655 1.914 1.00 59.59 334 LEU A O 1
ATOM 2758 N N . MET A 1 335 ? 13.667 7.947 3.211 1.00 62.06 335 MET A N 1
ATOM 2759 C CA . MET A 1 335 ? 12.259 8.358 3.153 1.00 62.06 335 MET A CA 1
ATOM 2760 C C . MET A 1 335 ? 12.116 9.751 3.762 1.00 62.06 335 MET A C 1
ATOM 2762 O O . MET A 1 335 ? 12.295 9.920 4.971 1.00 62.06 335 MET A O 1
ATOM 2766 N N . ASP A 1 336 ? 11.774 10.730 2.925 1.00 59.34 336 ASP A N 1
ATOM 2767 C CA . ASP A 1 336 ? 11.410 12.062 3.390 1.00 59.34 336 ASP A CA 1
ATOM 2768 C C . ASP A 1 336 ? 10.307 11.932 4.460 1.00 59.34 336 ASP A C 1
ATOM 2770 O O . ASP A 1 336 ? 9.425 11.081 4.344 1.00 59.34 336 ASP A O 1
ATOM 2774 N N . ASN A 1 337 ? 10.372 12.758 5.509 1.00 57.31 337 ASN A N 1
ATOM 2775 C CA . ASN A 1 337 ? 9.587 12.663 6.757 1.00 57.31 337 ASN A CA 1
ATOM 2776 C C . ASN A 1 337 ? 10.076 11.633 7.802 1.00 57.31 337 ASN A C 1
ATOM 2778 O O . ASN A 1 337 ? 9.457 11.517 8.858 1.00 57.31 337 ASN A O 1
ATOM 2782 N N . LEU A 1 338 ? 11.205 10.952 7.584 1.00 52.28 338 LEU A N 1
ATOM 2783 C CA . LEU A 1 338 ? 12.010 10.321 8.642 1.00 52.28 338 LEU A CA 1
ATOM 2784 C C . LEU A 1 338 ? 13.371 11.025 8.720 1.00 52.28 338 LEU A C 1
ATOM 2786 O O . LEU A 1 338 ? 13.832 11.576 7.719 1.00 52.28 338 LEU A O 1
ATOM 2790 N N . ARG A 1 339 ? 13.999 11.092 9.906 1.00 48.31 339 ARG A N 1
ATOM 2791 C CA . ARG A 1 339 ? 15.242 11.872 10.058 1.00 48.31 339 ARG A CA 1
ATOM 2792 C C . ARG A 1 339 ? 16.326 11.380 9.085 1.00 48.31 339 ARG A C 1
ATOM 2794 O O . ARG A 1 339 ? 16.457 10.166 8.899 1.00 48.31 339 ARG A O 1
ATOM 2801 N N . PRO A 1 340 ? 17.165 12.290 8.548 1.00 37.00 340 PRO A N 1
ATOM 2802 C CA . PRO A 1 340 ? 18.438 11.901 7.967 1.00 37.00 340 PRO A CA 1
ATOM 2803 C C . PRO A 1 340 ? 19.232 11.107 9.006 1.00 37.00 340 PRO A C 1
ATOM 2805 O O . PRO A 1 340 ? 19.285 11.498 10.179 1.00 37.00 340 PRO A O 1
ATOM 2808 N N . GLN A 1 341 ? 19.806 9.975 8.604 1.00 38.41 341 GLN A N 1
ATOM 2809 C CA . GLN A 1 341 ? 20.790 9.298 9.442 1.00 38.41 341 GLN A CA 1
ATOM 2810 C C . GLN A 1 341 ? 21.941 10.282 9.682 1.00 38.41 341 GLN A C 1
ATOM 2812 O O . GLN A 1 341 ? 22.357 10.973 8.756 1.00 38.41 341 GLN A O 1
ATOM 2817 N N . LYS A 1 342 ? 22.338 10.412 10.951 1.00 31.19 342 LYS A N 1
ATOM 2818 C CA . LYS A 1 342 ? 23.446 11.268 11.383 1.00 31.19 342 LYS A CA 1
ATOM 2819 C C . LYS A 1 342 ? 24.775 10.804 10.818 1.00 31.19 342 LYS A C 1
ATOM 2821 O O . LYS A 1 342 ? 24.953 9.566 10.746 1.00 31.19 342 LYS A O 1
#

Foldseek 3Di:
DDDDDDPPPPPPPPDPPDPDPDDVQLVVQLVPPPDPPADPVNSCCVSVVVVVVVLVVVVVVLQWFPQLLVVLLVLVVVVVVVVPDDDDDPDDDAAAQVPDDPVLNVLQLVLLVCQLPAPPTPPGRLLSLLSLLDDLLVLLCDQDLNVLVSLVVSLVSVQVSSCVVPVNHDHYAHQLQVLLPDPDSLPPPCDPLDHAAHQAAAGCGHSQHQQAHPVDRPDGAGWHAPQFAGAQHPVLCVLLLVDQFSLCQDPPNPDLVSSNPLVNNLQRVLCRGHPPHGQSNDSSRNSSRVNSSNSSVVSNVSVVVSCVVNVVVVHNSVPRGDDDPSPSHDPPDDRSSHDDDD

pLDDT: mean 81.69, std 19.49, range [31.19, 98.88]

Radius of gyration: 23.3 Å; chains: 1; bounding box: 90×54×45 Å

InterPro domains:
  IPR002227 Tyrosinase copper-binding domain [PF00264] (124-308)
  IPR002227 Tyrosinase copper-binding domain [PR00092] (142-159)
  IPR002227 Tyrosinase copper-binding domain [PR00092] (171-176)
  IPR002227 Tyrosinase copper-binding domain [PR00092] (265-276)
  IPR002227 Tyrosinase copper-binding domain [PR00092] (288-306)
  IPR002227 Tyrosinase copper-binding domain [PS00498] (289-300)
  IPR008922 Di-copper centre-containing domain superfamily [G3DSA:1.10.1280.10] (88-340)
  IPR008922 Di-copper centre-containing domain superfamily [SSF48056] (90-321)
  IPR050316 Tyrosinase and Hemocyanin [PTHR11474] (41-327)

Secondary structure (DSSP, 8-state):
-----------------------HHHHHHHHHS--TT--HHHHHHHHHHHHHHHHHHHHHHHT--HHHHHHHHHHHHHHHHHHHH-S--------BGGGS-HHHHHHHHHHHHHHHH--SSSS-HHHHHHHHTSTHHHHHHSSSTTHHHHHHHHHHHHHHHHHHH-TT----B--HHHHHTSSSGGG-GGGSTTTT--SEEE--SSTTTTPBPSSSTT-B-EEETTSSS----HHHHHHHHH--SGGGSSTTTS-GGGS--HHHHHHHHHHHHHTTTSGGGSTTTGGGSTHHHHHHHHHHHHHHHHHHHHHHTT--TTT-----S-GGG-TT---TTSPPP-

Organism: Mytilus coruscus (NCBI:txid42192)